Protein AF-T1C9T5-F1 (afdb_monomer)

Nearest PDB st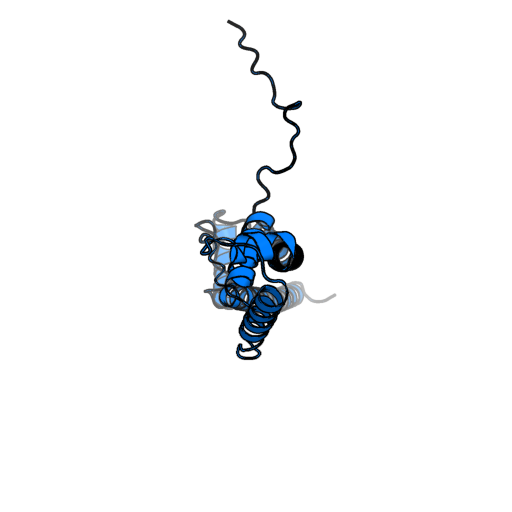ructures (foldseek):
  7c9i-assembly1_B  TM=2.100E-01  e=9.278E+00  Homo sapiens

Mean predicted aligned error: 10.2 Å

Sequence (182 aa):
MPAPAEMMHLAGRLLREALVGLKDLERSRSQARDRFHIQLPPPEPGAPPLGQLTVEELMLALFSQHDAHAVDAVRWLRERHDEVKAHELALVQAFRAAFIEFLGRLDPAELEARFAQGRRGKPDPSHYWGLFTSFYRNLLDRPADHLPPTFVEGFAAAYKESLHPQTLDMPRSMRPVRTHEG

Structure (mmCIF, N/CA/C/O backbone):
data_AF-T1C9T5-F1
#
_entry.id   AF-T1C9T5-F1
#
loop_
_atom_site.group_PDB
_atom_site.id
_atom_site.type_symbol
_atom_site.label_atom_id
_atom_site.label_alt_id
_atom_site.label_comp_id
_atom_site.label_asym_id
_atom_site.label_entity_id
_atom_site.label_seq_id
_atom_site.pdbx_PDB_ins_code
_atom_site.Cartn_x
_atom_site.Cartn_y
_atom_site.Cartn_z
_atom_site.occupancy
_atom_site.B_iso_or_equiv
_atom_site.auth_seq_id
_atom_site.auth_comp_id
_atom_site.auth_asym_id
_atom_site.auth_atom_id
_atom_site.pdbx_PDB_model_num
ATOM 1 N N . MET A 1 1 ? -25.023 -18.940 28.125 1.00 65.00 1 MET A N 1
ATOM 2 C CA . MET A 1 1 ? -24.804 -17.820 27.184 1.00 65.00 1 MET A CA 1
ATOM 3 C C . MET A 1 1 ? -24.123 -16.706 27.964 1.00 65.00 1 MET A C 1
ATOM 5 O O . MET A 1 1 ? -24.568 -16.490 29.086 1.00 65.00 1 MET A O 1
ATOM 9 N N . PRO A 1 2 ? -23.049 -16.073 27.453 1.00 74.06 2 PRO A N 1
ATOM 10 C CA . PRO A 1 2 ? -22.387 -14.960 28.142 1.00 74.06 2 PRO A CA 1
ATOM 11 C C . PRO A 1 2 ? -23.375 -13.825 28.420 1.00 74.06 2 PRO A C 1
ATOM 13 O O . PRO A 1 2 ? -24.349 -13.669 27.675 1.00 74.06 2 PRO A O 1
ATOM 16 N N . ALA A 1 3 ? -23.131 -13.025 29.457 1.00 88.31 3 ALA A N 1
ATOM 17 C CA . ALA A 1 3 ? -23.960 -11.851 29.713 1.00 88.31 3 ALA A CA 1
ATOM 18 C C . ALA A 1 3 ? -23.822 -10.831 28.556 1.00 88.31 3 ALA A C 1
ATOM 20 O O . ALA A 1 3 ? -22.746 -10.730 27.959 1.00 88.31 3 ALA A O 1
ATOM 21 N N . PRO A 1 4 ? -24.859 -10.029 28.237 1.00 89.25 4 PRO A N 1
ATOM 22 C CA . PRO A 1 4 ? -24.799 -9.052 27.141 1.00 89.25 4 PRO A CA 1
ATOM 23 C C . PRO A 1 4 ? -23.591 -8.102 27.216 1.00 89.25 4 PRO A C 1
ATOM 25 O O . PRO A 1 4 ? -22.965 -7.813 26.198 1.00 89.25 4 PRO A O 1
ATOM 28 N N . ALA A 1 5 ? -23.207 -7.684 28.426 1.00 92.19 5 ALA A N 1
ATOM 29 C CA . ALA A 1 5 ? -22.039 -6.834 28.656 1.00 92.19 5 ALA A CA 1
ATOM 30 C C . ALA A 1 5 ? -20.706 -7.540 28.339 1.00 92.19 5 ALA A C 1
ATOM 32 O O . ALA A 1 5 ? -19.815 -6.942 27.739 1.00 92.19 5 ALA A O 1
ATOM 33 N N . GLU A 1 6 ? -20.574 -8.824 28.682 1.00 93.50 6 GLU A N 1
ATOM 34 C CA . GLU A 1 6 ? -19.384 -9.623 28.357 1.00 93.50 6 GLU A CA 1
ATOM 35 C C . GLU A 1 6 ? -19.248 -9.812 26.842 1.00 93.50 6 GLU A C 1
ATOM 37 O O . GLU A 1 6 ? -18.143 -9.734 26.301 1.00 93.50 6 GLU A O 1
ATOM 42 N N . MET A 1 7 ? -20.376 -9.997 26.147 1.00 95.12 7 MET A N 1
ATOM 43 C CA . MET A 1 7 ? -20.416 -10.102 24.689 1.00 95.12 7 MET A CA 1
ATOM 44 C C . MET A 1 7 ? -19.980 -8.796 24.016 1.00 95.12 7 MET A C 1
ATOM 46 O O . MET A 1 7 ? -19.149 -8.819 23.110 1.00 95.12 7 MET A O 1
ATOM 50 N N . MET A 1 8 ? -20.488 -7.652 24.483 1.00 94.50 8 MET A N 1
ATOM 51 C CA . MET A 1 8 ? -20.085 -6.334 23.979 1.00 94.50 8 MET A CA 1
ATOM 52 C C . MET A 1 8 ? -18.602 -6.053 24.234 1.00 94.50 8 MET A C 1
ATOM 54 O O . MET A 1 8 ? -17.908 -5.553 23.350 1.00 94.50 8 MET A O 1
ATOM 58 N N . HIS A 1 9 ? -18.085 -6.429 25.407 1.00 94.50 9 HIS A N 1
ATOM 59 C CA . HIS A 1 9 ? -16.666 -6.281 25.717 1.00 94.50 9 HIS A CA 1
ATOM 60 C C . HIS A 1 9 ? -15.787 -7.158 24.812 1.00 94.50 9 HIS A C 1
ATOM 62 O O . HIS A 1 9 ? -14.757 -6.710 24.307 1.00 94.50 9 HIS A O 1
ATOM 68 N N . LEU A 1 10 ? -16.197 -8.405 24.553 1.00 96.19 10 LEU A N 1
ATOM 69 C CA . LEU A 1 10 ? -15.521 -9.268 23.586 1.00 96.19 10 LEU A CA 1
ATOM 70 C C . LEU A 1 10 ? -15.557 -8.675 22.172 1.00 96.19 10 LEU A C 1
ATOM 72 O O . LEU A 1 10 ? -14.515 -8.624 21.526 1.00 96.19 10 LEU A O 1
ATOM 76 N N . ALA A 1 11 ? -16.713 -8.191 21.716 1.00 95.62 11 ALA A N 1
ATOM 77 C CA . ALA A 1 11 ? -16.860 -7.568 20.404 1.00 95.62 11 ALA A CA 1
ATOM 78 C C . ALA A 1 11 ? -15.950 -6.339 20.247 1.00 95.62 11 ALA A C 1
ATOM 80 O O . ALA A 1 11 ? -15.272 -6.210 19.230 1.00 95.62 11 ALA A O 1
ATOM 81 N N . GLY A 1 12 ? -15.862 -5.485 21.273 1.00 95.06 12 GLY A N 1
ATOM 82 C CA . GLY A 1 12 ? -14.951 -4.338 21.284 1.00 95.06 12 GLY A CA 1
ATOM 83 C C . GLY A 1 12 ? -13.479 -4.745 21.183 1.00 95.06 12 GLY A C 1
ATOM 84 O O . GLY A 1 12 ? -12.732 -4.159 20.404 1.00 95.06 12 GLY A O 1
ATOM 85 N N . ARG A 1 13 ? -13.063 -5.796 21.904 1.00 96.88 13 ARG A N 1
ATOM 86 C CA . ARG A 1 13 ? -11.695 -6.338 21.795 1.00 96.88 13 ARG A CA 1
ATOM 87 C C . ARG A 1 13 ? -11.411 -6.915 20.408 1.00 96.88 13 ARG A C 1
ATOM 89 O O . ARG A 1 13 ? -10.361 -6.632 19.847 1.00 96.88 13 ARG A O 1
ATOM 96 N N . LEU A 1 14 ? -12.344 -7.679 19.837 1.00 97.56 14 LEU A N 1
ATOM 97 C CA . LEU A 1 14 ? -12.197 -8.228 18.485 1.00 97.56 14 LEU A CA 1
ATOM 98 C C . LEU A 1 14 ? -12.103 -7.122 17.428 1.00 97.56 14 LEU A C 1
ATOM 100 O O . LEU A 1 14 ? -11.253 -7.195 16.544 1.00 97.56 14 LEU A O 1
ATOM 104 N N . LEU A 1 15 ? -12.933 -6.081 17.539 1.00 96.06 15 LEU A N 1
ATOM 105 C CA . LEU A 1 15 ? -12.875 -4.919 16.653 1.00 96.06 15 LEU A CA 1
ATOM 106 C C . LEU A 1 15 ? -11.526 -4.203 16.760 1.00 96.06 15 LEU A C 1
ATOM 108 O O . LEU A 1 15 ? -10.936 -3.862 15.737 1.00 96.06 15 LEU A O 1
ATOM 112 N N . ARG A 1 16 ? -11.021 -4.009 17.984 1.00 96.88 16 ARG A N 1
ATOM 113 C CA . ARG A 1 16 ? -9.712 -3.397 18.215 1.00 96.88 16 ARG A CA 1
ATOM 114 C C . ARG A 1 16 ? -8.606 -4.164 17.491 1.00 96.88 16 ARG A C 1
ATOM 116 O O . ARG A 1 16 ? -7.852 -3.555 16.740 1.00 96.88 16 ARG A O 1
ATOM 123 N N . GLU A 1 17 ? -8.534 -5.482 17.668 1.00 98.06 17 GLU A N 1
ATOM 124 C CA . GLU A 1 17 ? -7.505 -6.306 17.016 1.00 98.06 17 GLU A CA 1
ATOM 125 C C . GLU A 1 17 ? -7.650 -6.323 15.486 1.00 98.06 17 GLU A C 1
ATOM 127 O O . GLU A 1 17 ? -6.653 -6.265 14.765 1.00 98.06 17 GLU A O 1
ATOM 132 N N . ALA A 1 18 ? -8.881 -6.308 14.967 1.00 96.56 18 ALA A N 1
ATOM 133 C CA . ALA A 1 18 ? -9.116 -6.174 13.531 1.00 96.56 18 ALA A CA 1
ATOM 134 C C . ALA A 1 18 ? -8.596 -4.831 12.979 1.00 96.56 18 ALA A C 1
ATOM 136 O O . ALA A 1 18 ? -7.977 -4.796 11.915 1.00 96.56 18 ALA A O 1
ATOM 137 N N . LEU A 1 19 ? -8.801 -3.728 13.708 1.00 96.56 19 LEU A N 1
ATOM 138 C CA . LEU A 1 19 ? -8.307 -2.403 13.321 1.00 96.56 19 LEU A CA 1
ATOM 139 C C . LEU A 1 19 ? -6.782 -2.281 13.431 1.00 96.56 19 LEU A C 1
ATOM 141 O O . LEU A 1 19 ? -6.181 -1.608 12.593 1.00 96.56 19 LEU A O 1
ATOM 145 N N . VAL A 1 20 ? -6.149 -2.951 14.403 1.00 97.25 20 VAL A N 1
ATOM 146 C CA . VAL A 1 20 ? -4.679 -3.074 14.473 1.00 97.25 20 VAL A CA 1
ATOM 147 C C . VAL A 1 20 ? -4.156 -3.709 13.183 1.00 97.25 20 VAL A C 1
ATOM 149 O O . VAL A 1 20 ? -3.337 -3.104 12.492 1.00 97.25 20 VAL A O 1
ATOM 152 N N . GLY A 1 21 ? -4.692 -4.876 12.808 1.00 96.56 21 GLY A N 1
ATOM 153 C CA . GLY A 1 21 ? -4.278 -5.574 11.589 1.00 96.56 21 GLY A CA 1
ATOM 154 C C . GLY A 1 21 ? -4.518 -4.750 10.322 1.00 96.56 21 GLY A C 1
ATOM 155 O O . GLY A 1 21 ? -3.649 -4.670 9.453 1.00 96.56 21 GLY A O 1
ATOM 156 N N . LEU A 1 22 ? -5.662 -4.068 10.230 1.00 95.75 22 LEU A N 1
ATOM 157 C CA . LEU A 1 22 ? -5.971 -3.199 9.094 1.00 95.75 22 LEU A CA 1
ATOM 158 C C . LEU A 1 22 ? -4.996 -2.015 8.987 1.00 95.75 22 LEU A C 1
ATOM 160 O O . LEU A 1 22 ? -4.584 -1.645 7.887 1.00 95.75 22 LEU A O 1
ATOM 164 N N . LYS A 1 23 ? -4.584 -1.438 10.121 1.00 95.25 23 LYS A N 1
ATOM 165 C CA . LYS A 1 23 ? -3.597 -0.353 10.162 1.00 95.25 23 LYS A CA 1
ATOM 166 C C . LYS A 1 23 ? -2.206 -0.828 9.738 1.00 95.25 23 LYS A C 1
ATOM 168 O O . LYS A 1 23 ? -1.505 -0.102 9.031 1.00 95.25 23 LYS A O 1
ATOM 173 N N . ASP A 1 24 ? -1.808 -2.034 10.131 1.00 95.19 24 ASP A N 1
ATOM 174 C CA . ASP A 1 24 ? -0.534 -2.613 9.703 1.00 95.19 24 ASP A CA 1
ATOM 175 C C . ASP A 1 24 ? -0.519 -2.912 8.196 1.00 95.19 24 ASP A C 1
ATOM 177 O O . ASP A 1 24 ? 0.479 -2.626 7.529 1.00 95.19 24 ASP A O 1
ATOM 181 N N . LEU A 1 25 ? -1.642 -3.374 7.631 1.00 94.50 25 LEU A N 1
ATOM 182 C CA . LEU A 1 25 ? -1.808 -3.512 6.180 1.00 94.50 25 LEU A CA 1
ATOM 183 C C . LEU A 1 25 ? -1.671 -2.163 5.462 1.00 94.50 25 LEU A C 1
ATOM 185 O O . LEU A 1 25 ? -0.938 -2.063 4.480 1.00 94.50 25 LEU A O 1
ATOM 189 N N . GLU A 1 26 ? -2.312 -1.104 5.959 1.00 92.81 26 GLU A N 1
ATOM 190 C CA . GLU A 1 26 ? -2.182 0.245 5.385 1.00 92.81 26 GLU A CA 1
ATOM 191 C C . GLU A 1 26 ? -0.736 0.760 5.422 1.00 92.81 26 GLU A C 1
ATOM 193 O O . GLU A 1 26 ? -0.249 1.347 4.449 1.00 92.81 26 GLU A O 1
ATOM 198 N N . ARG A 1 27 ? -0.011 0.494 6.516 1.00 92.44 27 ARG A N 1
ATOM 199 C CA . ARG A 1 27 ? 1.413 0.830 6.623 1.00 92.44 27 ARG A CA 1
ATOM 200 C C . ARG A 1 27 ? 2.238 0.069 5.586 1.00 92.44 27 ARG A C 1
ATOM 202 O O . ARG A 1 27 ? 3.050 0.687 4.901 1.00 92.44 27 ARG A O 1
ATOM 209 N N . SER A 1 28 ? 2.024 -1.239 5.450 1.00 93.38 28 SER A N 1
ATOM 210 C CA . SER A 1 28 ? 2.728 -2.072 4.466 1.00 93.38 28 SER A CA 1
ATOM 211 C C . SER A 1 28 ? 2.478 -1.588 3.032 1.00 93.38 28 SER A C 1
ATOM 213 O O . SER A 1 28 ? 3.422 -1.407 2.262 1.00 93.38 28 SER A O 1
ATOM 215 N N . ARG A 1 29 ? 1.225 -1.259 2.701 1.00 92.5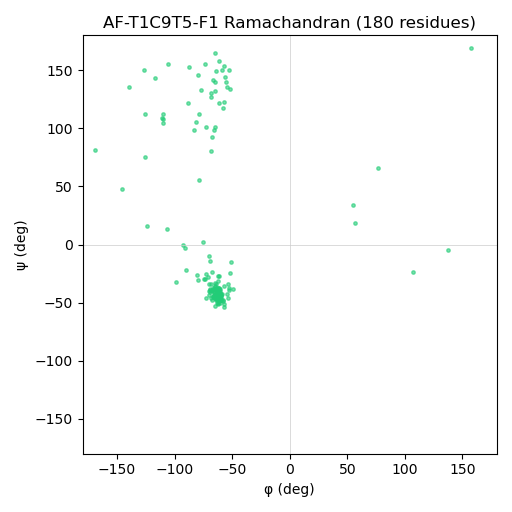6 29 ARG A N 1
ATOM 216 C CA . ARG A 1 29 ? 0.833 -0.697 1.398 1.00 92.56 29 ARG A CA 1
ATOM 217 C C . ARG A 1 29 ? 1.493 0.650 1.123 1.00 92.56 29 ARG A C 1
ATOM 219 O O . ARG A 1 29 ? 1.950 0.896 0.008 1.00 92.56 29 ARG A O 1
ATOM 226 N N . SER A 1 30 ? 1.561 1.518 2.132 1.00 91.25 30 SER A N 1
ATOM 227 C CA . SER A 1 30 ? 2.235 2.817 2.024 1.00 91.25 30 SER A CA 1
ATOM 228 C C . SER A 1 30 ? 3.732 2.644 1.756 1.00 91.25 30 SER A C 1
ATOM 230 O O . SER A 1 30 ? 4.248 3.225 0.809 1.00 91.25 30 SER A O 1
ATOM 232 N N . GLN A 1 31 ? 4.402 1.748 2.487 1.00 91.38 31 GLN A N 1
ATOM 233 C CA . GLN A 1 31 ? 5.815 1.422 2.255 1.00 91.38 31 GLN A CA 1
ATOM 234 C C . GLN A 1 31 ? 6.064 0.854 0.851 1.00 91.38 31 GLN A C 1
ATOM 236 O O . GLN A 1 31 ? 7.032 1.234 0.190 1.00 91.38 31 GLN A O 1
ATOM 241 N N . ALA A 1 32 ? 5.186 -0.036 0.374 1.00 89.81 32 ALA A N 1
ATOM 242 C CA . ALA A 1 32 ? 5.270 -0.573 -0.980 1.00 89.81 32 ALA A CA 1
ATOM 243 C C . ALA A 1 32 ? 5.147 0.547 -2.022 1.00 89.81 32 ALA A C 1
ATOM 245 O O . ALA A 1 32 ? 5.965 0.634 -2.934 1.00 89.81 32 ALA A O 1
ATOM 246 N N . ARG A 1 33 ? 4.176 1.451 -1.859 1.00 92.00 33 ARG A N 1
ATOM 247 C CA . ARG A 1 33 ? 3.996 2.612 -2.740 1.00 92.00 33 ARG A CA 1
ATOM 248 C C . ARG A 1 33 ? 5.202 3.549 -2.737 1.00 92.00 33 ARG A C 1
ATOM 250 O O . ARG A 1 33 ? 5.622 3.977 -3.811 1.00 92.00 33 ARG A O 1
ATOM 257 N N . ASP A 1 34 ? 5.770 3.834 -1.570 1.00 90.31 34 ASP A N 1
ATOM 258 C CA . ASP A 1 34 ? 6.926 4.725 -1.425 1.00 90.31 34 ASP A CA 1
ATOM 259 C C . ASP A 1 34 ? 8.153 4.185 -2.169 1.00 90.31 34 ASP A C 1
ATOM 261 O O . ASP A 1 34 ? 8.849 4.947 -2.842 1.00 90.31 34 ASP A O 1
ATOM 265 N N . ARG A 1 35 ? 8.364 2.860 -2.142 1.00 87.62 35 ARG A N 1
ATOM 266 C CA . ARG A 1 35 ? 9.455 2.188 -2.870 1.00 87.62 35 ARG A CA 1
ATOM 267 C C . ARG A 1 35 ? 9.375 2.373 -4.390 1.00 87.62 35 ARG A C 1
ATOM 269 O O . ARG A 1 35 ? 10.405 2.341 -5.055 1.00 87.62 35 ARG A O 1
ATOM 276 N N . PHE A 1 36 ? 8.176 2.585 -4.929 1.00 89.25 36 PHE A N 1
ATOM 277 C CA . PHE A 1 36 ? 7.943 2.859 -6.351 1.00 89.25 36 PHE A CA 1
ATOM 278 C C . PHE A 1 36 ? 7.583 4.327 -6.631 1.00 89.25 36 PHE A C 1
ATOM 280 O O . PHE A 1 36 ? 7.108 4.647 -7.717 1.00 89.25 36 PHE A O 1
ATOM 287 N N . HIS A 1 37 ? 7.780 5.230 -5.662 1.00 90.25 37 HIS A N 1
ATOM 288 C CA . HIS A 1 37 ? 7.447 6.656 -5.772 1.00 90.25 37 H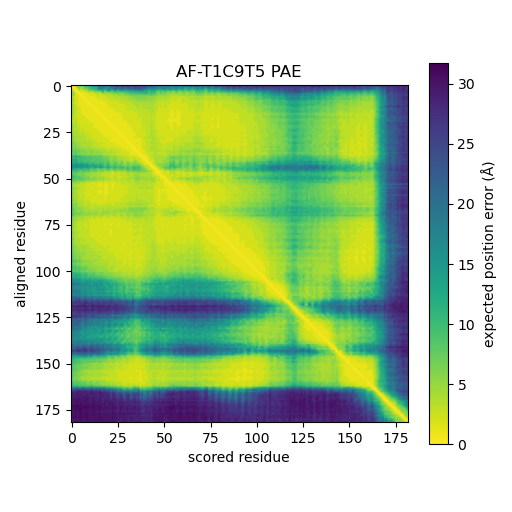IS A CA 1
ATOM 289 C C . HIS A 1 37 ? 5.979 6.931 -6.166 1.00 90.25 37 HIS A C 1
ATOM 291 O O . HIS A 1 37 ? 5.655 7.905 -6.855 1.00 90.25 37 HIS A O 1
ATOM 297 N N . ILE A 1 38 ? 5.054 6.082 -5.708 1.00 92.06 38 ILE A N 1
ATOM 298 C CA . ILE A 1 38 ? 3.627 6.185 -6.025 1.00 92.06 38 ILE A CA 1
ATOM 299 C C . ILE A 1 38 ? 2.935 7.180 -5.090 1.00 92.06 38 ILE A C 1
ATOM 301 O O . ILE A 1 38 ? 2.480 6.859 -3.986 1.00 92.06 38 ILE A O 1
ATOM 305 N N . GLN A 1 39 ? 2.754 8.393 -5.600 1.00 88.25 39 GLN A N 1
ATOM 306 C CA . GLN A 1 39 ? 1.916 9.415 -4.977 1.00 88.25 39 GLN A CA 1
ATOM 307 C C . GLN A 1 39 ? 0.467 9.281 -5.457 1.00 88.25 39 GLN A C 1
ATOM 309 O O . GLN A 1 39 ? 0.205 9.337 -6.662 1.00 88.25 39 GLN A O 1
ATOM 314 N N . LEU A 1 40 ? -0.451 9.088 -4.508 1.00 84.81 40 LEU A N 1
ATOM 315 C CA . LEU A 1 40 ? -1.896 9.097 -4.732 1.00 84.81 40 LEU A CA 1
ATOM 316 C C . LEU A 1 40 ? -2.492 10.396 -4.179 1.00 84.81 40 LEU A C 1
ATOM 318 O O . LEU A 1 40 ? -1.902 10.978 -3.262 1.00 84.81 40 LEU A O 1
ATOM 322 N N . PRO A 1 41 ? -3.645 10.841 -4.705 1.00 83.00 41 PRO A N 1
ATOM 323 C CA . PRO A 1 41 ? -4.409 11.917 -4.093 1.00 83.00 41 PRO A CA 1
ATOM 324 C C . PRO A 1 41 ? -4.694 11.627 -2.611 1.00 83.00 41 PRO A C 1
ATOM 326 O O . PRO A 1 41 ? -4.799 10.457 -2.225 1.00 83.00 41 PRO A O 1
ATOM 329 N N . PRO A 1 42 ? -4.813 12.669 -1.770 1.00 77.75 42 PRO A N 1
ATOM 330 C CA . PRO A 1 42 ? -5.251 12.484 -0.395 1.00 77.75 42 PRO A CA 1
ATOM 331 C C . PRO A 1 42 ? -6.644 11.829 -0.365 1.00 77.75 42 PRO A C 1
ATOM 333 O O . PRO A 1 42 ? -7.429 12.030 -1.295 1.00 77.75 42 PRO A O 1
ATOM 336 N N . PRO A 1 43 ? -6.958 11.049 0.685 1.00 75.06 43 PRO A N 1
ATOM 337 C CA . PRO A 1 43 ? -8.281 10.456 0.841 1.00 75.06 43 PRO A CA 1
ATOM 338 C C . PRO A 1 43 ? -9.361 11.541 0.947 1.00 75.06 43 PRO A C 1
ATOM 340 O O . PRO A 1 43 ? -9.076 12.678 1.334 1.00 75.06 43 PRO A O 1
ATOM 343 N N . GLU A 1 44 ? -10.601 11.163 0.630 1.00 72.25 44 GLU A N 1
ATOM 344 C CA . GLU A 1 44 ? -11.762 12.053 0.718 1.00 72.25 44 GLU A CA 1
ATOM 345 C C . GLU A 1 44 ? -11.859 12.719 2.106 1.00 72.25 44 GLU A C 1
ATOM 347 O O . GLU A 1 44 ? -11.710 12.046 3.137 1.00 72.25 44 GLU A O 1
ATOM 352 N N . PRO A 1 45 ? -12.105 14.039 2.158 1.00 73.12 45 PRO A N 1
ATOM 353 C CA . PRO A 1 45 ? -12.189 14.769 3.412 1.00 73.12 45 PRO A CA 1
ATOM 354 C C . PRO A 1 45 ? -13.387 14.301 4.250 1.00 73.12 45 PRO A C 1
ATOM 356 O O . PRO A 1 45 ? -14.481 14.079 3.740 1.00 73.12 45 PRO A O 1
ATOM 359 N N . GLY A 1 46 ? -13.184 14.192 5.566 1.00 79.19 46 GLY A N 1
ATOM 360 C CA . GLY A 1 46 ? -14.240 13.899 6.545 1.00 79.19 46 GLY A CA 1
ATOM 361 C C . GLY A 1 46 ? -14.205 12.488 7.134 1.00 79.19 46 GLY A C 1
ATOM 362 O O . GLY A 1 46 ? -14.649 12.305 8.262 1.00 79.19 46 GLY A O 1
ATOM 363 N N . ALA A 1 47 ? -13.612 11.512 6.443 1.00 84.88 47 ALA A N 1
ATOM 364 C CA . ALA A 1 47 ? -13.395 10.176 6.995 1.00 84.88 47 ALA A CA 1
ATOM 365 C C . ALA A 1 47 ? -12.168 10.140 7.931 1.00 84.88 47 ALA A C 1
ATOM 367 O O . ALA A 1 47 ? -11.167 10.809 7.658 1.00 84.88 47 ALA A O 1
ATOM 368 N N . PRO A 1 48 ? -12.177 9.335 9.012 1.00 89.19 48 PRO A N 1
ATOM 369 C CA . PRO A 1 48 ? -11.031 9.244 9.905 1.00 89.19 48 PRO A CA 1
ATOM 370 C C . PRO A 1 48 ? -9.849 8.551 9.195 1.00 89.19 48 PRO A C 1
ATOM 372 O O . PRO A 1 48 ? -10.030 7.480 8.602 1.00 89.19 48 PRO A O 1
ATOM 375 N N . PRO A 1 49 ? -8.633 9.129 9.235 1.00 89.19 49 PRO A N 1
ATOM 376 C CA . PRO A 1 49 ? -7.484 8.594 8.512 1.00 89.19 49 PRO A CA 1
ATOM 377 C C . PRO A 1 49 ? -6.855 7.395 9.238 1.00 89.19 49 PRO A C 1
ATOM 379 O O . PRO A 1 49 ? -6.210 7.540 10.279 1.00 89.19 49 PRO A O 1
ATOM 382 N N . LEU A 1 50 ? -6.963 6.208 8.632 1.00 88.75 50 LEU A N 1
ATOM 383 C CA . LEU A 1 50 ? -6.434 4.939 9.161 1.00 88.75 50 LEU A CA 1
ATOM 384 C C . LEU A 1 50 ? -4.923 4.999 9.487 1.00 88.75 50 LEU A C 1
ATOM 386 O O . LEU A 1 50 ? -4.470 4.517 10.529 1.00 88.75 50 LEU A O 1
ATOM 390 N N . GLY A 1 51 ? -4.126 5.619 8.612 1.00 85.56 51 GLY A N 1
ATOM 391 C CA . GLY A 1 51 ? -2.669 5.700 8.767 1.00 85.56 51 GLY A CA 1
ATOM 392 C C . GLY A 1 51 ? -2.201 6.629 9.895 1.00 85.56 51 GLY A C 1
ATOM 393 O O . GLY A 1 51 ? -1.160 6.370 10.497 1.00 85.56 51 GLY A O 1
ATOM 394 N N . GLN A 1 52 ? -2.982 7.659 10.234 1.00 88.19 52 GLN A N 1
ATOM 395 C CA . GLN A 1 52 ? -2.530 8.767 11.088 1.00 88.19 52 GLN A CA 1
ATOM 396 C C . GLN A 1 52 ? -2.956 8.624 12.554 1.00 88.19 52 GLN A C 1
ATOM 398 O O . GLN A 1 52 ? -2.208 9.029 13.435 1.00 88.19 52 GLN A O 1
ATOM 403 N N . LEU A 1 53 ? -4.116 8.020 12.820 1.00 92.19 53 LEU A N 1
ATOM 404 C CA . LEU A 1 53 ? -4.654 7.874 14.177 1.00 92.19 53 LEU A CA 1
ATOM 405 C C . LEU A 1 53 ? -4.138 6.610 14.877 1.00 92.19 53 LEU A C 1
ATOM 407 O O . LEU A 1 53 ? -3.840 5.603 14.223 1.00 92.19 53 LEU A O 1
ATOM 411 N N . THR A 1 54 ? -4.067 6.625 16.207 1.00 95.38 54 THR A N 1
ATOM 412 C CA . THR A 1 54 ? -3.987 5.389 17.005 1.00 95.38 54 THR A CA 1
ATOM 413 C C . THR A 1 54 ? -5.276 4.573 16.856 1.00 95.38 54 THR A C 1
ATOM 415 O O . THR A 1 54 ? -6.293 5.069 16.372 1.00 95.38 54 THR A O 1
ATOM 418 N N . VAL A 1 55 ? -5.254 3.297 17.250 1.00 96.75 55 VAL A N 1
ATOM 419 C CA . VAL A 1 55 ? -6.444 2.434 17.142 1.00 96.75 55 VAL A CA 1
ATOM 420 C C . VAL A 1 55 ? -7.558 2.942 18.058 1.00 96.75 55 VAL A C 1
ATOM 422 O O . VAL A 1 55 ? -8.722 2.956 17.669 1.00 96.75 55 VAL A O 1
ATOM 425 N N . GLU A 1 56 ? -7.203 3.415 19.248 1.00 95.94 56 GLU A N 1
ATOM 426 C CA . GLU A 1 56 ? -8.119 3.999 20.223 1.00 95.94 56 GLU A CA 1
ATOM 427 C C . GLU A 1 56 ? -8.767 5.286 19.692 1.00 95.94 56 GLU A C 1
ATOM 429 O O . GLU A 1 56 ? -9.991 5.417 19.730 1.00 95.94 56 GLU A O 1
ATOM 434 N N . GLU A 1 57 ? -7.974 6.199 19.124 1.00 96.44 57 GLU A N 1
ATOM 435 C CA . GLU A 1 57 ? -8.486 7.418 18.482 1.00 96.44 57 GLU A CA 1
ATOM 436 C C . GLU A 1 57 ? -9.358 7.099 17.264 1.00 96.44 57 GLU A C 1
ATOM 438 O O . GLU A 1 57 ? -10.393 7.732 17.067 1.00 96.44 57 GLU A O 1
ATOM 443 N N . LEU A 1 58 ? -8.978 6.100 16.463 1.00 95.81 58 LEU A N 1
ATOM 444 C CA . LEU A 1 58 ? -9.746 5.670 15.299 1.00 95.81 58 LEU A CA 1
ATOM 445 C C . LEU A 1 58 ? -11.111 5.105 15.705 1.00 95.81 58 LEU A C 1
ATOM 447 O O . LEU A 1 58 ? -12.118 5.466 15.101 1.00 95.81 58 LEU A O 1
ATOM 451 N N . MET A 1 59 ? -11.165 4.257 16.736 1.00 95.44 59 MET A N 1
ATOM 452 C CA . MET A 1 59 ? -12.429 3.737 17.267 1.00 95.44 59 MET A CA 1
ATOM 453 C C . MET A 1 59 ? -13.324 4.869 17.778 1.00 95.44 59 MET A C 1
ATOM 455 O O . MET A 1 59 ? -14.499 4.926 17.418 1.00 95.44 59 MET A O 1
ATOM 459 N N . LEU A 1 60 ? -12.771 5.795 18.569 1.00 95.69 60 LEU A N 1
ATOM 460 C CA . LEU A 1 60 ? -13.513 6.956 19.068 1.00 95.69 60 LEU A CA 1
ATOM 461 C C . LEU A 1 60 ? -14.040 7.831 17.927 1.00 95.69 60 LEU A C 1
ATOM 463 O O . LEU A 1 60 ? -15.199 8.248 17.968 1.00 95.69 60 LEU A O 1
ATOM 467 N N . ALA A 1 61 ? -13.221 8.080 16.904 1.00 94.62 61 ALA A N 1
ATOM 468 C CA . ALA A 1 61 ? -13.609 8.862 15.739 1.00 94.62 61 ALA A CA 1
ATOM 469 C C . ALA A 1 61 ? -14.722 8.169 14.943 1.00 94.62 61 ALA A C 1
ATOM 471 O O . ALA A 1 61 ? -15.715 8.812 14.621 1.00 94.62 61 ALA A O 1
ATOM 472 N N . LEU A 1 62 ? -14.602 6.862 14.683 1.00 94.56 62 LEU A N 1
ATOM 473 C CA . LEU A 1 62 ? -15.618 6.088 13.965 1.00 94.56 62 LEU A CA 1
ATOM 474 C C . LEU A 1 62 ? -16.961 6.101 14.697 1.00 94.56 62 LEU A C 1
ATOM 476 O O . LEU A 1 62 ? -17.982 6.361 14.069 1.00 94.56 62 LEU A O 1
ATOM 480 N N . PHE A 1 63 ? -16.974 5.868 16.012 1.00 94.56 63 PHE A N 1
ATOM 481 C CA . PHE A 1 63 ? -18.220 5.881 16.781 1.00 94.56 63 PHE A CA 1
ATOM 482 C C . PHE A 1 63 ? -18.838 7.276 16.854 1.00 94.56 63 PHE A C 1
ATOM 484 O O . PHE A 1 63 ? -20.021 7.429 16.563 1.00 94.56 63 PHE A O 1
ATOM 491 N N . SER A 1 64 ? -18.040 8.299 17.173 1.00 95.06 64 SER A N 1
ATOM 492 C CA . SER A 1 64 ? -18.544 9.671 17.320 1.00 95.06 64 SER A CA 1
ATOM 493 C C . SER A 1 64 ? -19.059 10.236 15.995 1.00 95.06 64 SER A C 1
ATOM 495 O O . SER A 1 64 ? -20.101 10.882 15.957 1.00 95.06 64 SER A O 1
ATOM 497 N N . GLN A 1 65 ? -18.354 9.983 14.890 1.00 93.50 65 GLN A N 1
ATOM 498 C CA . GLN A 1 65 ? -18.767 10.457 13.567 1.00 93.50 65 GLN A CA 1
ATOM 499 C C . GLN A 1 65 ? -19.950 9.667 13.007 1.00 93.50 65 GLN A C 1
ATOM 501 O O . GLN A 1 65 ? -20.746 10.234 12.260 1.00 93.50 65 GLN A O 1
ATOM 506 N N . HIS A 1 66 ? -20.084 8.387 13.367 1.00 93.81 66 HIS A N 1
ATOM 507 C CA . HIS A 1 66 ? -21.254 7.595 13.007 1.00 93.81 66 HIS A CA 1
ATOM 508 C C . HIS A 1 66 ? -22.511 8.070 13.718 1.00 93.81 66 HIS A C 1
ATOM 510 O O . HIS A 1 66 ? -23.527 8.293 13.066 1.00 93.81 66 HIS A O 1
ATOM 516 N N . ASP A 1 67 ? -22.417 8.313 15.024 1.00 93.69 67 ASP A N 1
ATOM 517 C CA . ASP A 1 67 ? -23.523 8.863 15.806 1.00 93.69 67 ASP A CA 1
ATOM 518 C C . ASP A 1 67 ? -23.910 10.271 15.313 1.00 93.69 67 ASP A C 1
ATOM 520 O O . ASP A 1 67 ? -25.085 10.598 15.148 1.00 93.69 67 ASP A O 1
ATOM 524 N N . ALA A 1 68 ? -22.918 11.079 14.922 1.00 93.62 68 ALA A N 1
ATOM 525 C CA . ALA A 1 68 ? -23.127 12.377 14.279 1.00 93.62 68 ALA A CA 1
ATOM 526 C C . ALA A 1 68 ? -23.566 12.299 12.799 1.00 93.62 68 ALA A C 1
ATOM 528 O O . ALA A 1 68 ? -23.711 13.342 12.162 1.00 93.62 68 ALA A O 1
ATOM 529 N N . HIS A 1 69 ? -23.762 11.100 12.234 1.00 91.12 69 HIS A N 1
ATOM 530 C CA . HIS A 1 69 ? -24.138 10.859 10.831 1.00 91.12 69 HIS A CA 1
ATOM 531 C C . HIS A 1 69 ? -23.172 11.466 9.791 1.00 91.12 69 HIS A C 1
ATOM 533 O O . HIS A 1 69 ? -23.521 11.615 8.620 1.00 91.12 69 HIS A O 1
ATOM 539 N N . ALA A 1 70 ? -21.944 11.794 10.198 1.00 90.88 70 ALA A N 1
ATOM 540 C CA . ALA A 1 70 ? -20.898 12.311 9.320 1.00 90.88 70 ALA A CA 1
ATOM 541 C C . ALA A 1 70 ? -20.219 11.189 8.516 1.00 90.88 70 ALA A C 1
ATOM 543 O O . ALA A 1 70 ? -19.780 11.415 7.390 1.00 90.88 70 ALA A O 1
ATOM 544 N N . VAL A 1 71 ? -20.148 9.977 9.080 1.00 91.94 71 VAL A N 1
ATOM 545 C CA . VAL A 1 71 ? -19.555 8.790 8.445 1.00 91.94 71 VAL A CA 1
ATOM 546 C C . VAL A 1 71 ? -20.402 7.554 8.739 1.00 91.94 71 VAL A C 1
ATOM 548 O O . VAL A 1 71 ? -20.779 7.292 9.875 1.00 91.94 71 VAL A O 1
ATOM 551 N N . ASP A 1 72 ? -20.656 6.715 7.739 1.00 94.06 72 ASP A N 1
ATOM 552 C CA . ASP A 1 72 ? -21.129 5.351 7.989 1.00 94.06 72 ASP A CA 1
ATOM 553 C C . ASP A 1 72 ? -19.919 4.465 8.324 1.00 94.06 72 ASP A C 1
ATOM 555 O O . ASP A 1 72 ? -19.133 4.126 7.440 1.00 94.06 72 ASP A O 1
ATOM 559 N N . ALA A 1 73 ? -19.747 4.101 9.601 1.00 93.12 73 ALA A N 1
ATOM 560 C CA . ALA A 1 73 ? -18.591 3.331 10.063 1.00 93.12 73 ALA A CA 1
ATOM 561 C C . ALA A 1 73 ? -18.500 1.935 9.421 1.00 93.12 73 ALA A C 1
ATOM 563 O O . ALA A 1 73 ? -17.400 1.429 9.184 1.00 93.12 73 ALA A O 1
ATOM 564 N N . VAL A 1 74 ? -19.639 1.313 9.097 1.00 94.00 74 VAL A N 1
ATOM 565 C CA . VAL A 1 74 ? -19.669 -0.002 8.443 1.00 94.00 74 VAL A CA 1
ATOM 566 C C . VAL A 1 74 ? -19.247 0.136 6.987 1.00 94.00 74 VAL A C 1
ATOM 568 O O . VAL A 1 74 ? -18.425 -0.647 6.502 1.00 94.00 74 VAL A O 1
ATOM 571 N N . ARG A 1 75 ? -19.785 1.136 6.285 1.00 93.75 75 ARG A N 1
ATOM 572 C CA . ARG A 1 75 ? -19.373 1.451 4.915 1.00 93.75 75 ARG A CA 1
ATOM 573 C C . ARG A 1 75 ? -17.894 1.822 4.853 1.00 93.75 75 ARG A C 1
ATOM 575 O O . ARG A 1 75 ? -17.185 1.255 4.030 1.00 93.75 75 ARG A O 1
ATOM 582 N N . TRP A 1 76 ? -17.426 2.680 5.756 1.00 93.25 76 TRP A N 1
ATOM 583 C CA . TRP A 1 76 ? -16.020 3.067 5.866 1.00 93.25 76 TRP A CA 1
ATOM 584 C C . TRP A 1 76 ? -15.124 1.835 5.994 1.00 93.25 76 TRP A C 1
ATOM 586 O O . TRP A 1 76 ? -14.136 1.707 5.275 1.00 93.25 76 TRP A O 1
ATOM 596 N N . LEU A 1 77 ? -15.496 0.884 6.859 1.00 93.81 77 LEU A N 1
ATOM 597 C CA . LEU A 1 77 ? -14.711 -0.331 7.047 1.00 93.81 77 LEU A CA 1
ATOM 598 C C . LEU A 1 77 ? -14.675 -1.178 5.770 1.00 93.81 77 LEU A C 1
ATOM 600 O O . LEU A 1 77 ? -13.611 -1.676 5.412 1.00 93.81 77 LEU A O 1
ATOM 604 N N . ARG A 1 78 ? -15.803 -1.326 5.063 1.00 93.88 78 ARG A N 1
ATOM 605 C CA . ARG A 1 78 ? -15.854 -2.044 3.775 1.00 93.88 78 ARG A CA 1
ATOM 606 C C . ARG A 1 78 ? -14.963 -1.387 2.725 1.00 93.88 78 ARG A C 1
ATOM 608 O O . ARG A 1 78 ? -14.157 -2.082 2.118 1.00 93.88 78 ARG A O 1
ATOM 615 N N . GLU A 1 79 ? -15.044 -0.067 2.585 1.00 92.06 79 GLU A N 1
ATOM 616 C CA . GLU A 1 79 ? -14.223 0.699 1.642 1.00 92.06 79 GLU A CA 1
ATOM 617 C C . GLU A 1 79 ? -12.725 0.515 1.921 1.00 92.06 79 GLU A C 1
ATOM 619 O O . GLU A 1 79 ? -11.965 0.242 0.996 1.00 92.06 79 GLU A O 1
ATOM 624 N N . ARG A 1 80 ? -12.294 0.534 3.192 1.00 92.56 80 ARG A N 1
ATOM 625 C CA . ARG A 1 80 ? -10.891 0.249 3.549 1.00 92.56 80 ARG A CA 1
ATOM 626 C C . ARG A 1 80 ? -10.451 -1.166 3.157 1.00 92.56 80 ARG A C 1
ATOM 628 O O . ARG A 1 80 ? -9.321 -1.354 2.718 1.00 92.56 80 ARG A O 1
ATOM 635 N N . HIS A 1 81 ? -11.318 -2.169 3.293 1.00 93.38 81 HIS A N 1
ATOM 636 C CA . HIS A 1 81 ? -10.995 -3.530 2.844 1.00 93.38 81 HIS A CA 1
ATOM 637 C C . HIS A 1 81 ? -10.931 -3.628 1.318 1.00 93.38 81 HIS A C 1
ATOM 639 O O . HIS A 1 81 ? -10.077 -4.333 0.781 1.00 93.38 81 HIS A O 1
ATOM 645 N N . ASP A 1 82 ? -11.823 -2.939 0.612 1.00 92.38 82 ASP A N 1
ATOM 646 C CA . ASP A 1 82 ? -11.829 -2.938 -0.847 1.00 92.38 82 ASP A CA 1
ATOM 647 C C . ASP A 1 82 ? -10.607 -2.202 -1.413 1.00 92.38 82 ASP A C 1
ATOM 649 O O . ASP A 1 82 ? -10.019 -2.673 -2.382 1.00 92.38 82 ASP A O 1
ATOM 653 N N . GLU A 1 83 ? -10.124 -1.150 -0.750 1.00 90.62 83 GLU A N 1
ATOM 654 C CA . GLU A 1 83 ? -8.846 -0.499 -1.071 1.00 90.62 83 GLU A CA 1
ATOM 655 C C . GLU A 1 83 ? -7.639 -1.434 -0.906 1.00 90.62 83 GLU A C 1
ATOM 657 O O . GLU A 1 83 ? -6.711 -1.392 -1.719 1.00 90.62 83 GLU A O 1
ATOM 662 N N . VAL A 1 84 ? -7.642 -2.298 0.117 1.00 92.31 84 VAL A N 1
ATOM 663 C CA . VAL A 1 84 ? -6.604 -3.329 0.287 1.00 92.31 84 VAL A CA 1
ATOM 664 C C . VAL A 1 84 ? -6.645 -4.317 -0.879 1.00 92.31 84 VAL A C 1
ATOM 666 O O . VAL A 1 84 ? -5.614 -4.587 -1.486 1.00 92.31 84 VAL A O 1
ATOM 669 N N . LYS A 1 85 ? -7.827 -4.816 -1.260 1.00 92.81 85 LYS A N 1
ATOM 670 C CA . LYS A 1 85 ? -7.957 -5.731 -2.410 1.00 92.81 85 LYS A CA 1
ATOM 671 C C . LYS A 1 85 ? -7.548 -5.067 -3.726 1.00 92.81 85 LYS A C 1
ATOM 673 O O . LYS A 1 85 ? -6.883 -5.694 -4.548 1.00 92.81 85 LYS A O 1
ATOM 678 N N . ALA A 1 86 ? -7.948 -3.812 -3.927 1.00 92.06 86 ALA A N 1
ATOM 679 C CA . ALA A 1 86 ? -7.613 -3.047 -5.120 1.00 92.06 86 ALA A CA 1
ATOM 680 C C . ALA A 1 86 ? -6.097 -2.856 -5.241 1.00 92.06 86 ALA A C 1
ATOM 682 O O . ALA A 1 86 ? -5.553 -3.004 -6.330 1.00 92.06 86 ALA A O 1
ATOM 683 N N . HIS A 1 87 ? -5.409 -2.607 -4.123 1.00 92.56 87 HIS A N 1
ATOM 684 C CA . HIS A 1 87 ? -3.951 -2.536 -4.081 1.00 92.56 87 HIS A CA 1
ATOM 685 C C . HIS A 1 87 ? -3.284 -3.832 -4.560 1.00 92.56 87 HIS A C 1
ATOM 687 O O . HIS A 1 87 ? -2.403 -3.769 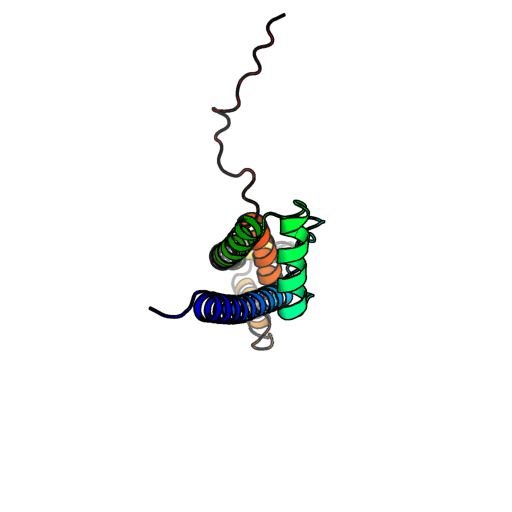-5.413 1.00 92.56 87 HIS A O 1
ATOM 693 N N . GLU A 1 88 ? -3.713 -4.997 -4.067 1.00 93.06 88 GLU A N 1
ATOM 694 C CA . GLU A 1 88 ? -3.131 -6.286 -4.476 1.00 93.06 88 GLU A CA 1
ATOM 695 C C . GLU A 1 88 ? -3.294 -6.534 -5.981 1.00 93.06 88 GLU A C 1
ATOM 697 O O . GLU A 1 88 ? -2.351 -6.917 -6.676 1.00 93.06 88 GLU A O 1
ATOM 702 N N . LEU A 1 89 ? -4.485 -6.253 -6.517 1.00 92.81 89 LEU A N 1
ATOM 703 C CA . LEU A 1 89 ? -4.738 -6.363 -7.951 1.00 92.81 89 LEU A CA 1
ATOM 704 C C . LEU A 1 89 ? -3.878 -5.373 -8.752 1.00 92.81 89 LEU A C 1
ATOM 706 O O . LEU A 1 89 ? -3.303 -5.744 -9.780 1.00 92.81 89 LEU A O 1
ATOM 710 N N . ALA A 1 90 ? -3.769 -4.138 -8.264 1.00 93.88 90 ALA A N 1
ATOM 711 C CA . ALA A 1 90 ? -2.979 -3.082 -8.875 1.00 93.88 90 ALA A CA 1
ATOM 712 C C . ALA A 1 90 ? -1.494 -3.444 -8.951 1.00 93.88 90 ALA A C 1
ATOM 714 O O . ALA A 1 90 ? -0.872 -3.237 -9.989 1.00 93.88 90 ALA A O 1
ATOM 715 N N . LEU A 1 91 ? -0.930 -4.053 -7.902 1.00 93.50 91 LEU A N 1
ATOM 716 C CA . LEU A 1 91 ? 0.456 -4.529 -7.905 1.00 93.50 91 LEU A CA 1
ATOM 717 C C . LEU A 1 91 ? 0.710 -5.525 -9.041 1.00 93.50 91 LEU A C 1
ATOM 719 O O . LEU A 1 91 ? 1.681 -5.381 -9.784 1.00 93.50 91 LEU A O 1
ATOM 723 N N . VAL A 1 92 ? -0.170 -6.517 -9.202 1.00 93.69 92 VAL A N 1
ATOM 724 C CA . VAL A 1 92 ? -0.014 -7.559 -10.228 1.00 93.69 92 VAL A CA 1
ATOM 725 C C . VAL A 1 92 ? -0.126 -6.970 -11.634 1.00 93.69 92 VAL A C 1
ATOM 727 O O . VAL A 1 92 ? 0.684 -7.286 -12.510 1.00 93.69 92 VAL A O 1
ATOM 730 N N . GLN A 1 93 ? -1.110 -6.098 -11.861 1.00 92.81 93 GLN A N 1
ATOM 731 C CA . GLN A 1 93 ? -1.304 -5.450 -13.159 1.00 92.81 93 GLN A CA 1
ATOM 732 C C . GLN A 1 93 ? -0.145 -4.511 -13.503 1.00 92.81 93 GLN A C 1
ATOM 734 O O . GLN A 1 93 ? 0.394 -4.585 -14.610 1.00 92.81 93 GLN A O 1
ATOM 739 N N . ALA A 1 94 ? 0.284 -3.691 -12.543 1.00 93.69 94 ALA A N 1
ATOM 740 C CA . ALA A 1 94 ? 1.398 -2.769 -12.701 1.00 93.69 94 ALA A CA 1
ATOM 741 C C . ALA A 1 94 ? 2.705 -3.498 -12.999 1.00 93.69 94 ALA A C 1
ATOM 743 O O . ALA A 1 94 ? 3.436 -3.112 -13.909 1.00 93.69 94 ALA A O 1
ATOM 744 N N . PHE A 1 95 ? 2.973 -4.593 -12.283 1.00 92.94 95 PHE A N 1
ATOM 745 C CA . PHE A 1 95 ? 4.165 -5.398 -12.510 1.00 92.94 95 PHE A CA 1
ATOM 746 C C . PHE A 1 95 ? 4.174 -5.999 -13.913 1.00 92.94 95 PHE A C 1
ATOM 748 O O . PHE A 1 95 ? 5.176 -5.904 -14.620 1.00 92.94 95 PHE A O 1
ATOM 755 N N . ARG A 1 96 ? 3.045 -6.571 -14.351 1.00 92.75 96 ARG A N 1
ATOM 756 C CA . ARG A 1 96 ? 2.911 -7.123 -15.702 1.00 92.75 96 ARG A CA 1
ATOM 757 C C . ARG A 1 96 ? 3.139 -6.054 -16.771 1.00 92.75 96 ARG A C 1
ATOM 759 O O . ARG A 1 96 ? 3.880 -6.307 -17.718 1.00 92.75 96 ARG A O 1
ATOM 766 N N . ALA A 1 97 ? 2.510 -4.889 -16.632 1.00 92.12 97 ALA A N 1
ATOM 767 C CA . ALA A 1 97 ? 2.629 -3.798 -17.594 1.00 92.12 97 ALA A CA 1
ATOM 768 C C . ALA A 1 97 ? 4.068 -3.267 -17.671 1.00 92.12 97 ALA A C 1
ATOM 770 O O . ALA A 1 97 ? 4.650 -3.242 -18.755 1.00 92.12 97 ALA A O 1
ATOM 771 N N . ALA A 1 98 ? 4.671 -2.952 -16.521 1.00 91.12 98 ALA A N 1
ATOM 772 C CA . ALA A 1 98 ? 6.046 -2.469 -16.437 1.00 91.12 98 ALA A CA 1
ATOM 773 C C . ALA A 1 98 ? 7.051 -3.484 -16.990 1.00 91.12 98 ALA A C 1
ATOM 775 O O . ALA A 1 98 ? 8.010 -3.112 -17.661 1.00 91.12 98 ALA A O 1
ATOM 776 N N . PHE A 1 99 ? 6.825 -4.777 -16.746 1.00 90.31 99 PHE A N 1
ATOM 777 C CA . PHE A 1 99 ? 7.673 -5.840 -17.271 1.00 90.31 99 PHE A CA 1
ATOM 778 C C . PHE A 1 99 ? 7.591 -5.953 -18.797 1.00 90.31 99 PHE A C 1
ATOM 780 O O . PHE A 1 99 ? 8.626 -6.039 -19.454 1.00 90.31 99 PHE A O 1
ATOM 787 N N . ILE A 1 100 ? 6.386 -5.913 -19.375 1.00 90.19 100 ILE A N 1
ATOM 788 C CA . ILE A 1 100 ? 6.202 -5.958 -20.833 1.00 90.19 100 ILE A CA 1
ATOM 789 C C . ILE A 1 100 ? 6.826 -4.726 -21.496 1.00 90.19 100 ILE A C 1
ATOM 791 O O . ILE A 1 100 ? 7.553 -4.870 -22.477 1.00 90.19 100 ILE A O 1
ATOM 795 N N . GLU A 1 101 ? 6.592 -3.531 -20.949 1.00 88.50 101 GLU A N 1
ATOM 796 C CA . GLU A 1 101 ? 7.200 -2.294 -21.451 1.00 88.50 101 GLU A CA 1
ATOM 797 C C . GLU A 1 101 ? 8.730 -2.370 -21.391 1.00 88.50 101 GLU A C 1
ATOM 799 O O . GLU A 1 101 ? 9.427 -2.067 -22.360 1.00 88.50 101 GLU A O 1
ATOM 804 N N . PHE A 1 102 ? 9.262 -2.838 -20.264 1.00 87.00 102 PHE A N 1
ATOM 805 C CA . PHE A 1 102 ? 10.692 -3.009 -20.079 1.00 87.00 102 PHE A CA 1
ATOM 806 C C . PHE A 1 102 ? 11.304 -3.990 -21.085 1.00 87.00 102 PHE A C 1
ATOM 808 O O . PHE A 1 102 ? 12.353 -3.689 -21.654 1.00 87.00 102 PHE A O 1
ATOM 815 N N . LEU A 1 103 ? 10.648 -5.126 -21.344 1.00 85.50 103 LEU A N 1
ATOM 816 C CA . LEU A 1 103 ? 11.077 -6.078 -22.370 1.00 85.50 103 LEU A CA 1
ATOM 817 C C . LEU A 1 103 ? 11.015 -5.482 -23.779 1.00 85.50 103 LEU A C 1
ATOM 819 O O . LEU A 1 103 ? 11.925 -5.730 -24.565 1.00 85.50 103 LEU A O 1
ATOM 823 N N . GLY A 1 104 ? 10.003 -4.668 -24.090 1.00 85.31 104 GLY A N 1
ATOM 824 C CA . GLY A 1 104 ? 9.912 -3.962 -25.373 1.00 85.31 104 GLY A CA 1
ATOM 825 C C . GLY A 1 104 ? 11.136 -3.083 -25.641 1.00 85.31 104 GLY A C 1
ATOM 826 O O . GLY A 1 104 ? 11.665 -3.059 -26.743 1.00 85.31 104 GLY A O 1
ATOM 827 N N . ARG A 1 105 ? 11.711 -2.471 -24.602 1.00 78.62 105 ARG A N 1
ATOM 828 C CA . ARG A 1 105 ? 12.941 -1.667 -24.735 1.00 78.62 105 ARG A CA 1
ATOM 829 C C . ARG A 1 105 ? 14.190 -2.496 -25.040 1.00 78.62 105 ARG A C 1
ATOM 831 O O . ARG A 1 105 ? 15.215 -1.907 -25.390 1.00 78.62 105 ARG A O 1
ATOM 838 N N . LEU A 1 106 ? 14.117 -3.815 -24.861 1.00 79.69 106 LEU A N 1
ATOM 839 C CA . LEU A 1 106 ? 15.143 -4.781 -25.248 1.00 79.69 106 LEU A CA 1
ATOM 840 C C . LEU A 1 106 ? 14.904 -5.349 -26.654 1.00 79.69 106 LEU A C 1
ATOM 842 O O . LEU A 1 106 ? 15.702 -6.178 -27.092 1.00 79.69 106 LEU A O 1
ATOM 846 N N . ASP A 1 107 ? 13.839 -4.931 -27.352 1.00 80.44 107 ASP A N 1
ATOM 847 C CA . ASP A 1 107 ? 13.569 -5.344 -28.727 1.00 80.44 107 ASP A CA 1
ATOM 848 C C . ASP A 1 107 ? 14.778 -4.983 -29.610 1.00 80.44 107 ASP A C 1
ATOM 850 O O . ASP A 1 107 ? 15.175 -3.810 -29.667 1.00 80.44 107 ASP A O 1
ATOM 854 N N . PRO A 1 108 ? 15.384 -5.969 -30.300 1.00 76.25 108 PRO A N 1
ATOM 855 C CA . PRO A 1 108 ? 16.491 -5.734 -31.215 1.00 76.25 108 PRO A CA 1
ATOM 856 C C . PRO A 1 108 ? 16.236 -4.605 -32.220 1.00 76.25 108 PRO A C 1
ATOM 858 O O . PRO A 1 108 ? 17.151 -3.828 -32.481 1.00 76.25 108 PRO A O 1
ATOM 861 N N . ALA A 1 109 ? 15.011 -4.467 -32.740 1.00 77.56 109 ALA A N 1
ATOM 862 C CA . ALA A 1 109 ? 14.666 -3.421 -33.700 1.00 77.56 109 ALA A CA 1
ATOM 863 C C . ALA A 1 109 ? 14.651 -2.024 -33.055 1.00 77.56 109 ALA A C 1
ATOM 865 O O . ALA A 1 109 ? 15.131 -1.051 -33.642 1.00 77.56 109 ALA A O 1
ATOM 866 N N . GLU A 1 110 ? 14.144 -1.915 -31.823 1.00 77.81 110 GLU A N 1
ATOM 867 C CA . GLU A 1 110 ? 14.131 -0.657 -31.071 1.00 77.81 110 GLU A CA 1
ATOM 868 C C . GLU A 1 110 ? 15.549 -0.239 -30.659 1.00 77.81 110 GLU A C 1
ATOM 870 O O . GLU A 1 110 ? 15.917 0.938 -30.737 1.00 77.81 110 GLU A O 1
ATOM 875 N N . LEU A 1 111 ? 16.378 -1.210 -30.273 1.00 78.12 111 LEU A N 1
ATOM 876 C CA . LEU A 1 111 ? 17.791 -0.994 -29.980 1.00 78.12 111 LEU A CA 1
ATOM 877 C C . LEU A 1 111 ? 18.574 -0.579 -31.228 1.00 78.12 111 LEU A C 1
ATOM 879 O O . LEU A 1 111 ? 19.351 0.372 -31.164 1.00 78.12 111 LEU A O 1
ATOM 883 N N . GLU A 1 112 ? 18.345 -1.226 -32.371 1.00 75.75 112 GLU A N 1
ATOM 884 C CA . GLU A 1 112 ? 18.987 -0.869 -33.637 1.00 75.75 112 GLU A CA 1
ATOM 885 C C . GLU A 1 112 ? 18.643 0.566 -34.059 1.00 75.75 112 GLU A C 1
ATOM 887 O O . GLU A 1 112 ? 19.545 1.336 -34.399 1.00 75.75 112 GLU A O 1
ATOM 892 N N . ALA A 1 113 ? 17.371 0.965 -33.948 1.00 79.19 113 ALA A N 1
ATOM 893 C CA . ALA A 1 113 ? 16.929 2.330 -34.225 1.00 79.19 113 ALA A CA 1
ATOM 894 C C . ALA A 1 113 ? 17.588 3.362 -33.290 1.00 79.19 113 ALA A C 1
ATOM 896 O O . ALA A 1 113 ? 18.077 4.397 -33.754 1.00 79.19 113 ALA A O 1
ATOM 897 N N . ARG A 1 114 ? 17.663 3.069 -31.984 1.00 76.44 114 ARG A N 1
ATOM 898 C CA . ARG A 1 114 ? 18.348 3.922 -30.994 1.00 76.44 114 ARG A CA 1
ATOM 899 C C . ARG A 1 114 ? 19.840 4.051 -31.277 1.00 76.44 114 ARG A C 1
ATOM 901 O O . ARG A 1 114 ? 20.384 5.146 -31.204 1.00 76.44 114 ARG A O 1
ATOM 908 N N . PHE A 1 115 ? 20.502 2.951 -31.615 1.00 75.25 115 PHE A N 1
ATOM 909 C CA . PHE A 1 115 ? 21.933 2.933 -31.915 1.00 75.25 115 PHE A CA 1
ATOM 910 C C . PHE A 1 115 ? 22.263 3.569 -33.276 1.00 75.25 115 PHE A C 1
ATOM 912 O O . PHE A 1 115 ? 23.364 4.088 -33.462 1.00 75.25 115 PHE A O 1
ATOM 919 N N . ALA A 1 116 ? 21.316 3.580 -34.219 1.00 73.44 116 ALA A N 1
ATOM 920 C CA . ALA A 1 116 ? 21.436 4.300 -35.485 1.00 73.44 116 ALA A CA 1
ATOM 921 C C . ALA A 1 116 ? 21.293 5.829 -35.316 1.00 73.44 116 ALA A C 1
ATOM 923 O O . ALA A 1 116 ? 21.903 6.594 -36.072 1.00 73.44 116 ALA A O 1
ATOM 924 N N . GLN A 1 117 ? 20.532 6.288 -34.313 1.00 66.94 117 GLN A N 1
ATOM 925 C CA . GLN A 1 117 ? 20.387 7.703 -33.955 1.00 66.94 117 GLN A CA 1
ATOM 926 C C . GLN A 1 117 ? 21.711 8.260 -33.398 1.00 66.94 117 GLN A C 1
ATOM 928 O O . GLN A 1 117 ? 22.016 8.167 -32.215 1.00 66.94 117 GLN A O 1
ATOM 933 N N . GLY A 1 118 ? 22.530 8.836 -34.281 1.00 62.00 118 GLY A N 1
ATOM 934 C CA . GLY A 1 118 ? 23.847 9.388 -33.937 1.00 62.00 118 GLY A CA 1
ATOM 935 C C . GLY A 1 118 ? 24.948 9.068 -34.947 1.00 62.00 118 GLY A C 1
ATOM 936 O O . GLY A 1 118 ? 26.057 9.586 -34.823 1.00 62.00 118 GLY A O 1
ATOM 937 N N . ARG A 1 119 ? 24.661 8.258 -35.977 1.00 65.12 119 ARG A N 1
ATOM 938 C CA . ARG A 1 119 ? 25.625 7.922 -37.033 1.00 65.12 119 ARG A CA 1
ATOM 939 C C . ARG A 1 119 ? 25.197 8.394 -38.419 1.00 65.12 119 ARG A C 1
ATOM 941 O O . ARG A 1 119 ? 24.041 8.307 -38.815 1.00 65.12 119 ARG A O 1
ATOM 948 N N . ARG A 1 120 ? 26.197 8.822 -39.193 1.00 56.12 120 ARG A N 1
ATOM 949 C CA . ARG A 1 120 ? 26.165 8.876 -40.659 1.00 56.12 120 ARG A CA 1
ATOM 950 C C . ARG A 1 120 ? 27.118 7.791 -41.169 1.00 56.12 120 ARG A C 1
ATOM 952 O O . ARG A 1 120 ? 28.326 7.959 -41.056 1.00 56.12 120 ARG A O 1
ATOM 959 N N . GLY A 1 121 ? 26.601 6.667 -41.667 1.00 65.31 121 GLY A N 1
ATOM 960 C CA . GLY A 1 121 ? 27.425 5.572 -42.202 1.00 65.31 121 GLY A CA 1
ATOM 961 C C . GLY A 1 121 ? 26.726 4.209 -42.205 1.00 65.31 121 GLY A C 1
ATOM 962 O O . GLY A 1 121 ? 25.657 4.064 -41.620 1.00 65.31 121 GLY A O 1
ATOM 963 N N . LYS A 1 122 ? 27.324 3.215 -42.881 1.00 65.94 122 LYS A N 1
ATOM 964 C CA . LYS A 1 122 ? 26.787 1.844 -42.952 1.00 65.94 122 LYS A CA 1
ATOM 965 C C . LYS A 1 122 ? 26.817 1.160 -41.571 1.00 65.94 122 LYS A C 1
ATOM 967 O O . LYS A 1 122 ? 27.795 1.340 -40.844 1.00 65.94 122 LYS A O 1
ATOM 972 N N . PRO A 1 123 ? 25.791 0.365 -41.223 1.00 65.06 123 PRO A N 1
ATOM 973 C CA . PRO A 1 123 ? 25.761 -0.384 -39.971 1.00 65.06 123 PRO A CA 1
ATOM 974 C C . PRO A 1 123 ? 26.867 -1.456 -39.932 1.00 65.06 123 PRO A C 1
ATOM 976 O O . PRO A 1 123 ? 27.038 -2.206 -40.892 1.00 65.06 123 PRO A O 1
ATOM 979 N N . ASP A 1 124 ? 27.618 -1.514 -38.826 1.00 73.19 124 ASP A N 1
ATOM 980 C CA . ASP A 1 124 ? 28.640 -2.536 -38.542 1.00 73.19 124 ASP A CA 1
ATOM 981 C C . ASP A 1 124 ? 28.157 -3.456 -37.402 1.00 73.19 124 ASP A C 1
ATOM 983 O O . ASP A 1 124 ? 28.147 -3.014 -36.248 1.00 73.19 124 ASP A O 1
ATOM 987 N N . PRO A 1 125 ? 27.780 -4.719 -37.686 1.00 71.12 125 PRO A N 1
ATOM 988 C CA . PRO A 1 125 ? 27.216 -5.653 -36.706 1.00 71.12 125 PRO A CA 1
ATOM 989 C C . PRO A 1 125 ? 28.063 -5.858 -35.441 1.00 71.12 125 PRO A C 1
ATOM 991 O O . PRO A 1 125 ? 27.512 -6.007 -34.349 1.00 71.12 125 PRO A O 1
ATOM 994 N N . SER A 1 126 ? 29.396 -5.820 -35.560 1.00 74.38 126 SER A N 1
ATOM 995 C CA . SER A 1 126 ? 30.315 -5.985 -34.422 1.00 74.38 126 SER A CA 1
ATOM 996 C C . SER A 1 126 ? 30.170 -4.839 -33.411 1.00 74.38 126 SER A C 1
ATOM 998 O O . SER A 1 126 ? 30.157 -5.042 -32.194 1.00 74.38 126 SER A O 1
ATOM 1000 N N . HIS A 1 127 ? 29.963 -3.622 -33.917 1.00 73.56 127 HIS A N 1
ATOM 1001 C CA . HIS A 1 127 ? 29.738 -2.441 -33.094 1.00 73.56 127 HIS A CA 1
ATOM 1002 C C . HIS A 1 127 ? 28.378 -2.471 -32.376 1.00 73.56 127 HIS A C 1
ATOM 1004 O O . HIS A 1 127 ? 28.311 -2.129 -31.195 1.00 73.56 127 HIS A O 1
ATOM 1010 N N . TYR A 1 128 ? 27.308 -2.917 -33.048 1.00 75.19 128 TYR A N 1
ATOM 1011 C CA . TYR A 1 128 ? 25.976 -3.049 -32.435 1.00 75.19 128 TYR A CA 1
ATOM 1012 C C . TYR A 1 128 ? 25.977 -4.048 -31.271 1.00 75.19 128 TYR A C 1
ATOM 1014 O O . TYR A 1 128 ? 25.364 -3.788 -30.235 1.00 75.19 128 TYR A O 1
ATOM 1022 N N . TRP A 1 129 ? 26.731 -5.145 -31.387 1.00 78.81 129 TRP A N 1
ATOM 1023 C CA . TRP A 1 129 ? 26.907 -6.097 -30.287 1.00 78.81 129 TRP A CA 1
ATOM 1024 C C . TRP A 1 129 ? 27.643 -5.490 -29.080 1.00 78.81 129 TRP A C 1
ATOM 1026 O O . TRP A 1 129 ? 27.274 -5.734 -27.927 1.00 78.81 129 TRP A O 1
ATOM 1036 N N . GLY A 1 130 ? 28.647 -4.641 -29.322 1.00 79.69 130 GLY A N 1
ATOM 1037 C CA . GLY A 1 130 ? 29.322 -3.870 -28.270 1.00 79.69 130 GLY A CA 1
ATOM 1038 C C . GLY A 1 130 ? 28.383 -2.898 -27.539 1.00 79.69 130 GLY A C 1
ATOM 1039 O O . GLY A 1 130 ? 28.382 -2.815 -26.307 1.00 79.69 130 GLY A O 1
ATOM 1040 N N . LEU A 1 131 ? 27.525 -2.197 -28.284 1.00 79.56 131 LEU A N 1
ATOM 1041 C CA . LEU A 1 131 ? 26.503 -1.313 -27.712 1.00 79.56 131 LEU A CA 1
ATOM 1042 C C . LEU A 1 131 ? 25.466 -2.093 -26.892 1.00 79.56 131 LEU A C 1
ATOM 1044 O O . LEU A 1 131 ? 25.154 -1.699 -25.771 1.00 79.56 131 LEU A O 1
ATOM 1048 N N . PHE A 1 132 ? 25.000 -3.240 -27.386 1.00 79.88 132 PHE A N 1
ATOM 1049 C CA . PHE A 1 132 ? 24.099 -4.113 -26.633 1.00 79.88 132 PHE A CA 1
ATOM 1050 C C . PHE A 1 132 ? 24.725 -4.610 -25.322 1.00 79.88 132 PHE A C 1
ATOM 1052 O O . PHE A 1 132 ? 24.125 -4.482 -24.258 1.00 79.88 132 PHE A O 1
ATOM 1059 N N . THR A 1 133 ? 25.944 -5.151 -25.371 1.00 80.81 133 THR A N 1
ATOM 1060 C CA . THR A 1 133 ? 26.621 -5.702 -24.183 1.00 80.81 133 THR A CA 1
ATOM 1061 C C . THR A 1 133 ? 26.934 -4.634 -23.135 1.00 80.81 133 THR A C 1
ATOM 1063 O O . THR A 1 133 ? 26.807 -4.902 -21.939 1.00 80.81 133 THR A O 1
ATOM 1066 N N . SER A 1 134 ? 27.299 -3.418 -23.553 1.00 81.44 134 SER A N 1
ATOM 1067 C CA . SER A 1 134 ? 27.465 -2.279 -22.638 1.00 81.44 134 SER A CA 1
ATOM 1068 C C . SER A 1 134 ? 26.137 -1.838 -22.016 1.00 81.44 134 SER A C 1
ATOM 1070 O O . SER A 1 134 ? 26.064 -1.660 -20.801 1.00 81.44 134 SER A O 1
ATOM 1072 N N . PHE A 1 135 ? 25.068 -1.744 -22.810 1.00 79.44 135 PHE A N 1
ATOM 1073 C CA . PHE A 1 135 ? 23.724 -1.447 -22.322 1.00 79.44 135 PHE A C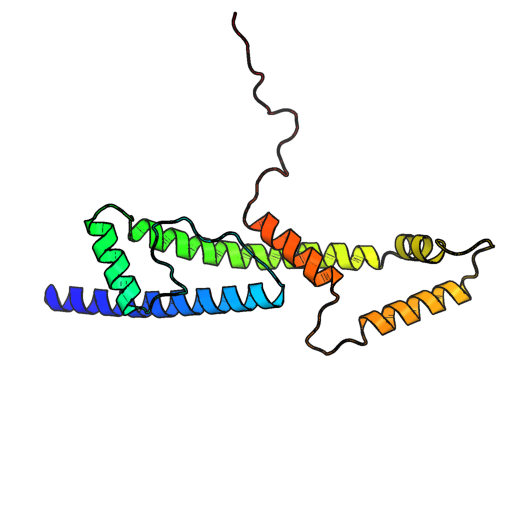A 1
ATOM 1074 C C . PHE A 1 135 ? 23.235 -2.498 -21.310 1.00 79.44 135 PHE A C 1
ATOM 1076 O O . PHE A 1 135 ? 22.792 -2.142 -20.219 1.00 79.44 135 PHE A O 1
ATOM 1083 N N . TYR A 1 136 ? 23.387 -3.786 -21.626 1.00 79.31 136 TYR A N 1
ATOM 1084 C CA . TYR A 1 136 ? 23.020 -4.892 -20.741 1.00 79.31 136 TYR A CA 1
ATOM 1085 C C . TYR A 1 136 ? 23.836 -4.885 -19.442 1.00 79.31 136 TYR A C 1
ATOM 1087 O O . TYR A 1 136 ? 23.293 -5.107 -18.364 1.00 79.31 136 TYR A O 1
ATOM 1095 N N . ARG A 1 137 ? 25.134 -4.560 -19.505 1.00 81.31 137 ARG A N 1
ATOM 1096 C CA . ARG A 1 137 ? 25.967 -4.421 -18.303 1.00 81.31 137 ARG A CA 1
ATOM 1097 C C . ARG A 1 137 ? 25.499 -3.269 -17.420 1.00 81.31 137 ARG A C 1
ATOM 1099 O O . ARG A 1 137 ? 25.317 -3.483 -16.233 1.00 81.31 137 ARG A O 1
ATOM 1106 N N . ASN A 1 138 ? 25.229 -2.099 -17.994 1.00 78.69 138 ASN A N 1
ATOM 1107 C CA . ASN A 1 138 ? 24.696 -0.948 -17.254 1.00 78.69 138 ASN A CA 1
ATOM 1108 C C . ASN A 1 138 ? 23.316 -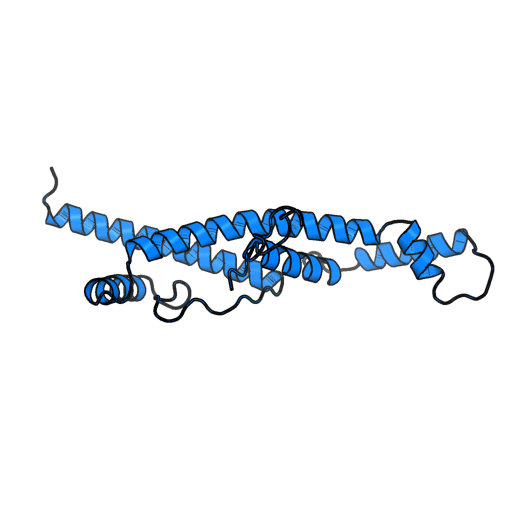1.227 -16.636 1.00 78.69 138 ASN A C 1
ATOM 1110 O O . ASN A 1 138 ? 22.931 -0.616 -15.642 1.00 78.69 138 ASN A O 1
ATOM 1114 N N . LEU A 1 139 ? 22.545 -2.139 -17.232 1.00 75.38 139 LEU A N 1
ATOM 1115 C CA . LEU A 1 139 ? 21.271 -2.582 -16.683 1.00 75.38 139 LEU A CA 1
ATOM 1116 C C . LEU A 1 139 ? 21.452 -3.384 -15.387 1.00 75.38 139 LEU A C 1
ATOM 1118 O O . LEU A 1 139 ? 20.647 -3.225 -14.469 1.00 75.38 139 LEU A O 1
ATOM 1122 N N . LEU A 1 140 ? 22.495 -4.219 -15.342 1.00 74.25 140 LEU A N 1
ATOM 1123 C CA . LEU A 1 140 ? 22.834 -5.111 -14.231 1.00 74.25 140 LEU A CA 1
ATOM 1124 C C . LEU A 1 140 ? 23.759 -4.475 -13.185 1.00 74.25 140 LEU A C 1
ATOM 1126 O O . LEU A 1 140 ? 23.773 -4.929 -12.046 1.00 74.25 140 LEU A O 1
ATOM 1130 N N . ASP A 1 141 ? 24.511 -3.436 -13.550 1.00 74.88 141 ASP A N 1
ATOM 1131 C CA . ASP A 1 141 ? 25.409 -2.684 -12.665 1.00 74.88 141 ASP A CA 1
ATOM 1132 C C . ASP A 1 141 ? 24.617 -1.689 -11.800 1.00 74.88 141 ASP A C 1
ATOM 1134 O O . ASP A 1 141 ? 24.809 -0.473 -11.833 1.00 74.88 141 ASP A O 1
ATOM 1138 N N . ARG A 1 142 ? 23.629 -2.213 -11.069 1.00 67.50 142 ARG A N 1
ATOM 1139 C CA . ARG A 1 142 ? 22.847 -1.477 -10.073 1.00 67.50 142 ARG A CA 1
ATOM 1140 C C . ARG A 1 142 ? 22.890 -2.221 -8.740 1.00 67.50 142 ARG A C 1
ATOM 1142 O O . ARG A 1 142 ? 22.989 -3.448 -8.735 1.00 67.50 142 ARG A O 1
ATOM 1149 N N . PRO A 1 143 ? 22.800 -1.511 -7.600 1.00 73.38 143 PRO A N 1
ATOM 1150 C CA . PRO A 1 143 ? 22.694 -2.173 -6.307 1.00 73.38 143 PRO A CA 1
ATOM 1151 C C . PRO A 1 143 ? 21.493 -3.126 -6.314 1.00 73.38 143 PRO A C 1
ATOM 1153 O O . PRO A 1 143 ? 20.465 -2.795 -6.903 1.00 73.38 143 PRO A O 1
ATOM 1156 N N . ALA A 1 144 ? 21.604 -4.273 -5.637 1.00 58.69 144 ALA A N 1
ATOM 1157 C CA . ALA A 1 144 ? 20.612 -5.356 -5.680 1.00 58.69 144 ALA A CA 1
ATOM 1158 C C . ALA A 1 144 ? 19.160 -4.910 -5.392 1.00 58.69 144 ALA A C 1
ATOM 1160 O O . ALA A 1 144 ? 18.217 -5.539 -5.864 1.00 58.69 144 ALA A O 1
ATOM 1161 N N . ASP A 1 145 ? 18.978 -3.801 -4.670 1.00 62.72 145 ASP A N 1
ATOM 1162 C CA . ASP A 1 145 ? 17.668 -3.256 -4.307 1.00 62.72 145 ASP A CA 1
ATOM 1163 C C . ASP A 1 145 ? 17.069 -2.239 -5.296 1.00 62.72 145 ASP A C 1
ATOM 1165 O O . ASP A 1 145 ? 15.947 -1.776 -5.068 1.00 62.72 145 ASP A O 1
ATOM 1169 N N . HIS A 1 146 ? 17.783 -1.874 -6.368 1.00 74.06 146 HIS A N 1
ATOM 1170 C CA . HIS A 1 146 ? 17.408 -0.772 -7.259 1.00 74.06 146 HIS A CA 1
ATOM 1171 C C . HIS A 1 146 ? 16.966 -1.272 -8.634 1.00 74.06 146 HIS A C 1
ATOM 1173 O O . HIS A 1 146 ? 17.761 -1.745 -9.448 1.00 74.06 146 HIS A O 1
ATOM 1179 N N . LEU A 1 147 ? 15.677 -1.098 -8.915 1.00 78.69 147 LEU A N 1
ATOM 1180 C CA . LEU A 1 147 ? 15.111 -1.345 -10.234 1.00 78.69 147 LEU A CA 1
ATOM 1181 C C . LEU A 1 147 ? 15.514 -0.232 -11.220 1.00 78.69 147 LEU A C 1
ATOM 1183 O O . LEU A 1 147 ? 15.793 0.897 -10.805 1.00 78.69 147 LEU A O 1
ATOM 1187 N N . PRO A 1 148 ? 15.540 -0.515 -12.536 1.00 84.12 148 PRO A N 1
ATOM 1188 C CA . PRO A 1 148 ? 15.744 0.515 -13.548 1.00 84.12 148 PRO A CA 1
ATOM 1189 C C . PRO A 1 148 ? 14.721 1.656 -13.378 1.00 84.12 148 PRO A C 1
ATOM 1191 O O . PRO A 1 148 ? 13.534 1.352 -13.240 1.00 84.12 148 PRO A O 1
ATOM 1194 N N . PRO A 1 149 ? 15.118 2.944 -13.459 1.00 84.62 149 PRO A N 1
ATOM 1195 C CA . PRO A 1 149 ? 14.187 4.069 -13.298 1.00 84.62 149 PRO A CA 1
ATOM 1196 C C . PRO A 1 149 ? 12.965 3.969 -14.212 1.00 84.62 149 PRO A C 1
ATOM 1198 O O . PRO A 1 149 ? 11.838 4.172 -13.786 1.00 84.62 149 PRO A O 1
ATOM 1201 N N . THR A 1 150 ? 13.179 3.512 -15.442 1.00 84.12 150 THR A N 1
ATOM 1202 C CA . THR A 1 150 ? 12.126 3.316 -16.442 1.00 84.12 150 THR A CA 1
ATOM 1203 C C . THR A 1 150 ? 11.125 2.231 -16.052 1.00 84.12 150 THR A C 1
ATOM 1205 O O . THR A 1 150 ? 9.952 2.332 -16.381 1.00 84.12 150 THR A O 1
ATOM 1208 N N . PHE A 1 151 ? 11.576 1.185 -15.349 1.00 88.75 151 PHE A N 1
ATOM 1209 C CA . PHE A 1 151 ? 10.676 0.168 -14.809 1.00 88.75 151 PHE A CA 1
ATOM 1210 C C . PHE A 1 151 ? 9.854 0.751 -13.658 1.00 88.75 151 PHE A C 1
ATOM 1212 O O . PHE A 1 151 ? 8.651 0.531 -13.597 1.00 88.75 151 PHE A O 1
ATOM 1219 N N . VAL A 1 152 ? 10.494 1.510 -12.759 1.00 90.56 152 VAL A N 1
ATOM 1220 C CA . VAL A 1 152 ? 9.820 2.165 -11.626 1.00 90.56 152 VAL A CA 1
ATOM 1221 C C . VAL A 1 152 ? 8.752 3.146 -12.115 1.00 90.56 152 VAL A C 1
ATOM 1223 O O . VAL A 1 152 ? 7.632 3.129 -11.611 1.00 90.56 152 VAL A O 1
ATOM 1226 N N . GLU A 1 153 ? 9.067 3.946 -13.133 1.00 90.50 153 GLU A N 1
ATOM 1227 C CA . GLU A 1 153 ? 8.138 4.881 -13.774 1.00 90.50 153 GLU A CA 1
ATOM 1228 C C . GLU A 1 153 ? 6.953 4.158 -14.430 1.00 90.50 153 GLU A C 1
ATOM 1230 O O . GLU A 1 153 ? 5.801 4.487 -14.133 1.00 90.50 153 GLU A O 1
ATOM 1235 N N . GLY A 1 154 ? 7.219 3.142 -15.262 1.00 91.62 154 GLY A N 1
ATOM 1236 C CA . GLY A 1 154 ? 6.172 2.349 -15.918 1.00 91.62 154 GLY A CA 1
ATOM 1237 C C . GLY A 1 154 ? 5.275 1.624 -14.910 1.00 91.62 154 GLY A C 1
ATOM 1238 O O . GLY A 1 154 ? 4.050 1.622 -15.038 1.00 91.62 154 GLY A O 1
ATOM 1239 N N . PHE A 1 155 ? 5.868 1.094 -13.837 1.00 93.94 155 PHE A N 1
ATOM 1240 C CA . PHE A 1 155 ? 5.133 0.482 -12.732 1.00 93.94 155 PHE A CA 1
ATOM 1241 C C . PHE A 1 155 ? 4.224 1.493 -12.034 1.00 93.94 155 PHE A C 1
ATOM 1243 O O . PHE A 1 155 ? 3.035 1.233 -11.858 1.00 93.94 155 PHE A O 1
ATOM 1250 N N . ALA A 1 156 ? 4.751 2.660 -11.656 1.00 93.56 156 ALA A N 1
ATOM 1251 C CA . ALA A 1 156 ? 3.977 3.681 -10.961 1.00 93.56 156 ALA A CA 1
ATOM 1252 C C . ALA A 1 156 ? 2.807 4.202 -11.810 1.00 93.56 156 ALA A C 1
ATOM 1254 O O . ALA A 1 156 ? 1.726 4.451 -11.271 1.00 93.56 156 ALA A O 1
ATOM 1255 N N . ALA A 1 157 ? 3.006 4.348 -13.123 1.00 92.12 157 ALA A N 1
ATOM 1256 C CA . ALA A 1 157 ? 1.957 4.738 -14.059 1.00 92.12 157 ALA A CA 1
ATOM 1257 C C . ALA A 1 157 ? 0.859 3.666 -14.154 1.00 92.12 157 ALA A C 1
ATOM 1259 O O . ALA A 1 157 ? -0.312 3.962 -13.910 1.00 92.12 157 ALA A O 1
ATOM 1260 N N . ALA A 1 158 ? 1.236 2.413 -14.421 1.00 93.25 158 ALA A N 1
ATOM 1261 C CA . ALA A 1 158 ? 0.287 1.309 -14.552 1.00 93.25 158 ALA A CA 1
ATOM 1262 C C . ALA A 1 158 ? -0.465 1.009 -13.243 1.00 93.25 158 ALA A C 1
ATOM 1264 O O . ALA A 1 158 ? -1.652 0.686 -13.263 1.00 93.25 158 ALA A O 1
ATOM 1265 N N . TYR A 1 159 ? 0.192 1.180 -12.094 1.00 94.62 159 TYR A N 1
ATOM 1266 C CA . TYR A 1 159 ? -0.446 1.060 -10.786 1.00 94.62 159 TYR A CA 1
ATOM 1267 C C . TYR A 1 159 ? -1.558 2.101 -10.606 1.00 94.62 159 TYR A C 1
ATOM 1269 O O . TYR A 1 159 ? -2.672 1.752 -10.221 1.00 94.62 159 TYR A O 1
ATOM 1277 N N . LYS A 1 160 ? -1.293 3.379 -10.908 1.00 92.56 160 LYS A N 1
ATOM 1278 C CA . LYS A 1 160 ? -2.304 4.445 -10.779 1.00 92.56 160 LYS A CA 1
ATOM 1279 C C . LYS A 1 160 ? -3.498 4.213 -11.704 1.00 92.56 160 LYS A C 1
ATOM 1281 O O . LYS A 1 160 ? -4.631 4.388 -11.265 1.00 92.56 160 LYS A O 1
ATOM 1286 N N . GLU A 1 161 ? -3.240 3.763 -12.929 1.00 91.5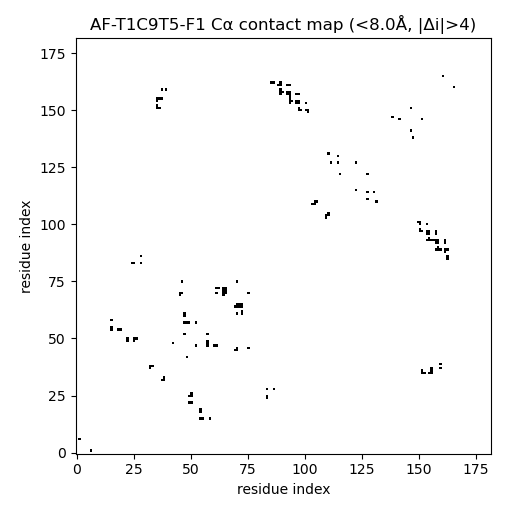6 161 GLU A N 1
ATOM 1287 C CA . GLU A 1 161 ? -4.281 3.409 -13.899 1.00 91.56 161 GLU A CA 1
ATOM 1288 C C . GLU A 1 161 ? -5.177 2.275 -13.376 1.00 91.56 161 GLU A C 1
ATOM 1290 O O . GLU A 1 161 ? -6.400 2.358 -13.427 1.00 91.56 161 GLU A O 1
ATOM 1295 N N . SER A 1 162 ? -4.584 1.239 -12.777 1.00 89.00 162 SER A N 1
ATOM 1296 C CA . SER A 1 162 ? -5.349 0.101 -12.250 1.00 89.00 162 SER A CA 1
ATOM 1297 C C . SER A 1 162 ? -6.245 0.437 -11.047 1.00 89.00 162 SER A C 1
ATOM 1299 O O . SER A 1 162 ? -7.240 -0.250 -10.819 1.00 89.00 162 SER A O 1
ATOM 1301 N N . LEU A 1 163 ? -5.933 1.499 -10.291 1.00 86.69 163 LEU A N 1
ATOM 1302 C CA . LEU A 1 163 ? -6.775 1.987 -9.189 1.00 86.69 163 LEU A CA 1
ATOM 1303 C C . LEU A 1 163 ? -7.948 2.850 -9.665 1.00 86.69 163 LEU A C 1
ATOM 1305 O O . LEU A 1 163 ? -8.972 2.928 -8.986 1.00 86.69 163 LEU A O 1
ATOM 1309 N N . HIS A 1 164 ? -7.807 3.489 -10.823 1.00 74.69 164 HIS A N 1
ATOM 1310 C CA . HIS A 1 164 ? -8.841 4.304 -11.444 1.00 74.69 164 HIS A CA 1
ATOM 1311 C C . HIS A 1 164 ? -9.082 3.820 -12.871 1.00 74.69 164 HIS A C 1
ATOM 1313 O O . HIS A 1 164 ? -8.671 4.497 -13.810 1.00 74.69 164 HIS A O 1
ATOM 1319 N N . PRO A 1 165 ? -9.779 2.686 -13.060 1.00 55.91 165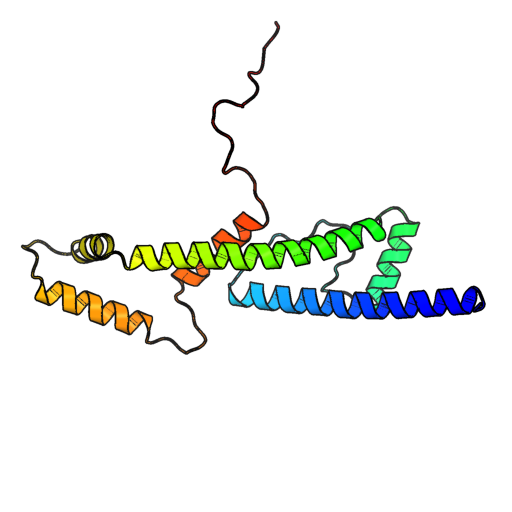 PRO A N 1
ATOM 1320 C CA . PRO A 1 165 ? -10.168 2.248 -14.389 1.00 55.91 165 PRO A CA 1
ATOM 1321 C C . PRO A 1 165 ? -11.222 3.214 -14.954 1.00 55.91 165 PRO A C 1
ATOM 1323 O O . PRO A 1 165 ? -12.424 2.961 -14.901 1.00 55.91 165 PRO A O 1
ATOM 1326 N N . GLN A 1 166 ? -10.793 4.357 -15.486 1.00 47.12 166 GLN A N 1
ATOM 1327 C CA . GLN A 1 166 ? -11.605 5.199 -16.350 1.00 47.12 166 GLN A CA 1
ATOM 1328 C C . GLN A 1 166 ? -11.032 5.132 -17.765 1.00 47.12 166 GLN A C 1
ATOM 1330 O O . GLN A 1 166 ? -10.023 5.743 -18.084 1.00 47.12 166 GLN A O 1
ATOM 1335 N N . THR A 1 167 ? -11.781 4.453 -18.641 1.00 46.00 167 THR A N 1
ATOM 1336 C CA . THR A 1 167 ? -11.723 4.549 -20.111 1.00 46.00 167 THR A CA 1
ATOM 1337 C C . THR A 1 167 ? -10.574 3.850 -20.847 1.00 46.00 167 THR A C 1
ATOM 1339 O O . THR A 1 167 ? -9.837 4.479 -21.596 1.00 46.00 167 THR A O 1
ATOM 1342 N N . LEU A 1 168 ? -10.532 2.516 -20.810 1.00 42.88 168 LEU A N 1
ATOM 1343 C CA . LEU A 1 168 ? -9.899 1.755 -21.898 1.00 42.88 168 LEU A CA 1
ATOM 1344 C C . LEU A 1 168 ? -10.585 0.410 -22.174 1.00 42.88 168 LEU A C 1
ATOM 1346 O O . LEU A 1 168 ? -9.926 -0.607 -22.297 1.00 42.88 168 LEU A O 1
ATOM 1350 N N . ASP A 1 169 ? -11.921 0.421 -22.282 1.00 41.94 169 ASP A N 1
ATOM 1351 C CA . ASP A 1 169 ? -12.638 -0.419 -23.258 1.00 41.94 169 ASP A CA 1
ATOM 1352 C C . ASP A 1 169 ? -14.123 -0.022 -23.363 1.00 41.94 169 ASP A C 1
ATOM 1354 O O . ASP A 1 169 ? -15.017 -0.603 -22.753 1.00 41.94 169 ASP A O 1
ATOM 1358 N N . MET A 1 170 ? -14.409 1.023 -24.138 1.00 36.19 170 MET A N 1
ATOM 1359 C CA . MET A 1 170 ? -15.732 1.176 -24.744 1.00 36.19 170 MET A CA 1
ATOM 1360 C C . MET A 1 170 ? -15.506 1.350 -26.244 1.00 36.19 170 MET A C 1
ATOM 1362 O O . MET A 1 170 ? -14.953 2.383 -26.645 1.00 36.19 170 MET A O 1
ATOM 1366 N N . PRO A 1 171 ? -15.901 0.384 -27.098 1.00 45.25 171 PRO A N 1
ATOM 1367 C CA . PRO A 1 171 ? -15.890 0.609 -28.533 1.00 45.25 171 PRO A CA 1
ATOM 1368 C C . PRO A 1 171 ? -16.719 1.864 -28.837 1.00 45.25 171 PRO A C 1
ATOM 1370 O O . PRO A 1 171 ? -17.782 2.086 -28.249 1.00 45.25 171 PRO A O 1
ATOM 1373 N N . ARG A 1 172 ? -16.238 2.700 -29.770 1.00 51.94 172 ARG A N 1
ATOM 1374 C CA . ARG A 1 172 ? -16.892 3.960 -30.193 1.00 51.94 172 ARG A CA 1
ATOM 1375 C C . ARG A 1 172 ? -18.379 3.799 -30.565 1.00 51.94 172 ARG A C 1
ATOM 1377 O O . ARG A 1 172 ? -19.091 4.795 -30.624 1.00 51.94 172 ARG A O 1
ATOM 1384 N N . SER A 1 173 ? -18.841 2.570 -30.767 1.00 50.28 173 SER A N 1
ATOM 1385 C CA . SER A 1 173 ? -20.195 2.160 -31.133 1.00 50.28 173 SER A CA 1
ATOM 1386 C C . SER A 1 173 ? -21.269 2.338 -30.049 1.00 50.28 173 SER A C 1
ATOM 1388 O O . SER A 1 173 ? -22.438 2.156 -30.365 1.00 50.28 173 SER A O 1
ATOM 1390 N N . MET A 1 174 ? -20.921 2.661 -28.794 1.00 45.44 174 MET A N 1
ATOM 1391 C CA . MET A 1 174 ? -21.897 2.657 -27.684 1.00 45.44 174 MET A CA 1
ATOM 1392 C C . MET A 1 174 ? -22.014 3.979 -26.911 1.00 45.44 174 MET A C 1
ATOM 1394 O O . MET A 1 174 ? -22.598 4.021 -25.830 1.00 45.44 174 MET A O 1
ATOM 1398 N N . ARG A 1 175 ? -21.513 5.092 -27.467 1.00 39.94 175 ARG A N 1
ATOM 1399 C CA . ARG A 1 175 ? -21.876 6.420 -26.944 1.00 39.94 175 ARG A CA 1
ATOM 1400 C C . ARG A 1 175 ? -23.357 6.680 -27.252 1.00 39.94 175 ARG A C 1
ATOM 1402 O O . ARG A 1 175 ? -23.724 6.590 -28.423 1.00 39.94 175 ARG A O 1
ATOM 1409 N N . PRO A 1 176 ? -24.202 7.030 -26.263 1.00 43.72 176 PRO A N 1
ATOM 1410 C CA . PRO A 1 176 ? -25.575 7.410 -26.550 1.00 43.72 176 PRO A CA 1
ATOM 1411 C C . PRO A 1 176 ? -25.557 8.651 -27.446 1.00 43.72 176 PRO A C 1
ATOM 1413 O O . PRO A 1 176 ? -24.976 9.684 -27.099 1.00 43.72 176 PRO A O 1
ATOM 1416 N N . VAL A 1 177 ? -26.168 8.524 -28.624 1.00 51.91 177 VAL A N 1
ATOM 1417 C CA . VAL A 1 177 ? -26.504 9.663 -29.477 1.00 51.91 177 VAL A CA 1
ATOM 1418 C C . VAL A 1 177 ? -27.395 10.568 -28.638 1.00 51.91 177 VAL A C 1
ATOM 1420 O O . VAL A 1 177 ? -28.467 10.152 -28.207 1.00 51.91 177 VAL A O 1
ATOM 1423 N N . ARG A 1 178 ? -26.947 11.798 -28.369 1.00 44.91 178 ARG A N 1
ATOM 1424 C CA . ARG A 1 178 ? -27.849 12.826 -27.853 1.00 44.91 178 ARG A CA 1
ATOM 1425 C C . ARG A 1 178 ? -28.850 13.117 -28.963 1.00 44.91 178 ARG A C 1
ATOM 1427 O O . ARG A 1 178 ? -28.532 13.834 -29.908 1.00 44.91 178 ARG A O 1
ATOM 1434 N N . THR A 1 179 ? -30.030 12.522 -28.872 1.00 42.66 179 THR A N 1
ATOM 1435 C CA . THR A 1 179 ? -31.203 12.978 -29.606 1.00 42.66 179 THR A CA 1
ATOM 1436 C C . THR A 1 179 ? -31.542 14.363 -29.070 1.00 42.66 179 THR A C 1
ATOM 1438 O O . THR A 1 179 ? -32.075 14.499 -27.972 1.00 42.66 179 THR A O 1
ATOM 1441 N N . HIS A 1 180 ? -31.155 15.400 -29.808 1.00 42.84 180 HIS A N 1
ATOM 1442 C CA . HIS A 1 180 ? -31.801 16.696 -29.674 1.00 42.84 180 HIS A CA 1
ATOM 1443 C C . HIS A 1 180 ? -33.187 16.557 -30.309 1.00 42.84 180 HIS A C 1
ATOM 1445 O O . HIS A 1 180 ? -33.305 16.527 -31.531 1.00 42.84 180 HIS A O 1
ATOM 1451 N N . GLU A 1 181 ? -34.213 16.404 -29.474 1.00 40.56 181 GLU A N 1
ATOM 1452 C CA . GLU A 1 181 ? -35.554 16.872 -29.822 1.00 40.56 181 GLU A CA 1
ATOM 1453 C C . GLU A 1 181 ? -35.584 18.393 -29.627 1.00 40.56 181 GLU A C 1
ATOM 1455 O O . GLU A 1 181 ? -35.086 18.910 -28.620 1.00 40.56 181 GLU A O 1
ATOM 1460 N N . GLY A 1 182 ? -36.119 19.087 -30.630 1.00 39.75 182 GLY A N 1
ATOM 1461 C CA . GLY A 1 182 ? -36.209 20.541 -30.740 1.00 39.75 182 GLY A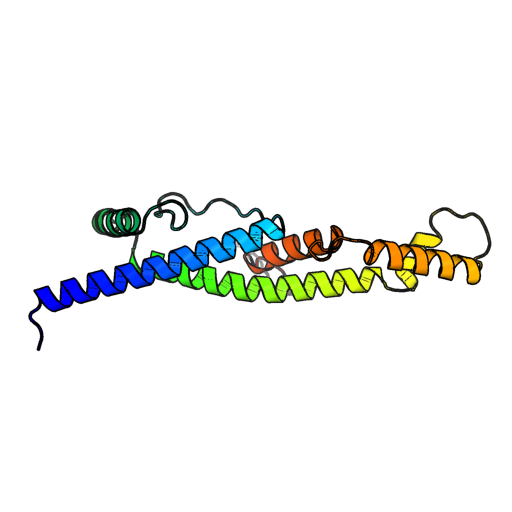 CA 1
ATOM 1462 C C . GLY A 1 182 ? -36.394 20.945 -32.189 1.00 39.75 182 GLY A C 1
ATOM 1463 O O . GLY A 1 182 ? -35.357 21.116 -32.864 1.00 39.75 182 GLY A O 1
#

Radius of gyration: 25.69 Å; Cα contacts (8 Å, |Δi|>4): 97; chains: 1; bounding box: 66×38×73 Å

Organism: NCBI:txid410659

InterPro domains:
  IPR046883 Type VI secretion system, FHA domain-containing protein, C-terminal domain [PF20232] (4-161)

Secondary structure (DSSP, 8-state):
---HHHHHHHHHHHHHHHHHHHHHHHHHHHHHHHHTT---PPPPTTS--TTTS-HHHHHHHHHHHHHTTS--HHHHHHHHHHHHHHHHHHHHHHHHHHHHHHHHTT-HHHHHHHHHTT--S---HHHHHHHHHHHHHHHH-S-TT---HHHHHHHHHHHHHHHS--SS---GGGSPP-----

Foldseek 3Di:
DDDPVVVVVVVVVVLLVVLVVLLVLVVVLVVVCVLLVADDDDPDPQQDDSPPDDSVVNVVSLVVCVVVVSDDSVVVVVVSVVVSVLSVVLQVQLLVQLVVVVVVCVPPVVLVVVVCVPDDDDDDPVVSVVVSVVVVVVCVPDPPSDHDNSSSVSSSVSSVCSSPVDDDDDPPVPDDDPPDDD

pLDDT: mean 82.44, std 15.44, range [36.19, 98.06]

Solvent-accessible surface area (backbone atoms only — not comparable to full-atom values): 10814 Å² total; per-residue (Å²): 129,81,56,73,66,58,50,51,53,50,50,53,52,52,50,49,54,52,48,48,54,52,35,53,49,51,50,52,53,49,55,56,30,56,77,41,71,50,83,71,80,79,75,74,86,84,63,84,57,66,85,80,46,54,66,68,56,44,52,53,47,41,53,54,31,32,77,67,68,71,37,60,50,68,59,52,52,51,51,56,53,49,53,53,54,47,47,57,54,14,51,55,53,5,49,53,50,15,50,54,55,51,52,53,68,66,33,67,68,58,43,49,54,55,69,49,66,88,62,90,76,83,89,52,72,73,57,54,51,53,53,49,54,52,52,54,46,61,69,64,72,48,62,96,90,58,74,58,67,69,39,38,52,39,23,36,52,38,28,55,44,59,72,52,84,74,85,90,84,73,70,86,87,70,68,82,77,81,77,80,84,132